Protein AF-A0A820ZZI9-F1 (afdb_monomer_lite)

pLDDT: mean 91.04, std 8.8, range [41.66, 98.75]

Structure (mmCIF, N/CA/C/O backbone):
data_AF-A0A820ZZI9-F1
#
_entry.id   AF-A0A820ZZI9-F1
#
loop_
_atom_site.group_PDB
_atom_site.id
_atom_site.type_symbol
_atom_site.label_atom_id
_atom_site.label_alt_id
_atom_site.label_comp_id
_atom_site.label_asym_id
_atom_site.label_entity_id
_atom_site.label_seq_id
_atom_site.pdbx_PDB_ins_code
_atom_site.Cartn_x
_atom_site.Cartn_y
_atom_site.Cartn_z
_atom_site.occupancy
_atom_site.B_iso_or_equiv
_atom_site.auth_seq_id
_atom_site.auth_comp_id
_atom_site.auth_asym_id
_atom_site.auth_atom_id
_atom_site.pdbx_PDB_model_num
ATOM 1 N N . GLU A 1 1 ? -16.767 -2.752 -10.578 1.00 84.88 1 GLU A N 1
ATOM 2 C CA . GLU A 1 1 ? -17.941 -3.458 -10.005 1.00 84.88 1 GLU A CA 1
ATOM 3 C C . GLU A 1 1 ? -17.582 -4.727 -9.229 1.00 84.88 1 GLU A C 1
ATOM 5 O O . GLU A 1 1 ? -17.756 -4.723 -8.020 1.00 84.88 1 GLU A O 1
ATOM 10 N N . GLN A 1 2 ? -17.026 -5.782 -9.845 1.00 95.00 2 GLN A N 1
ATOM 11 C CA . GLN A 1 2 ? -16.745 -7.048 -9.132 1.00 95.00 2 GLN A CA 1
ATOM 12 C C . GLN A 1 2 ? -15.857 -6.884 -7.885 1.00 95.00 2 GLN A C 1
ATOM 14 O O . GLN A 1 2 ? -16.205 -7.379 -6.816 1.00 95.00 2 GLN A O 1
ATOM 19 N N . LEU A 1 3 ? -14.745 -6.151 -7.994 1.00 95.31 3 LEU A N 1
ATOM 20 C CA . LEU A 1 3 ? -13.845 -5.900 -6.862 1.00 95.31 3 LEU A CA 1
ATOM 21 C C . LEU A 1 3 ? -14.500 -5.077 -5.743 1.00 95.31 3 LEU A C 1
ATOM 23 O O . LEU A 1 3 ? -14.205 -5.301 -4.573 1.00 95.31 3 LEU A O 1
ATOM 27 N N . ILE A 1 4 ? -15.435 -4.185 -6.082 1.00 94.00 4 ILE A N 1
ATOM 28 C CA . ILE A 1 4 ? -16.211 -3.416 -5.101 1.00 94.00 4 ILE A CA 1
ATOM 29 C C . ILE A 1 4 ? -17.117 -4.363 -4.310 1.00 94.00 4 ILE A C 1
ATOM 31 O O . ILE A 1 4 ? -17.116 -4.331 -3.082 1.00 94.00 4 ILE A O 1
ATOM 35 N N . CYS A 1 5 ? -17.825 -5.268 -4.997 1.00 95.12 5 CYS A N 1
ATOM 36 C CA . CYS A 1 5 ? -18.631 -6.301 -4.344 1.00 95.12 5 CYS A CA 1
ATOM 37 C C . CYS A 1 5 ? -17.776 -7.211 -3.452 1.00 95.12 5 CYS A C 1
ATOM 39 O O . CYS A 1 5 ? -18.159 -7.484 -2.318 1.00 95.12 5 CYS A O 1
ATOM 41 N N . ILE A 1 6 ? -16.604 -7.645 -3.930 1.00 96.50 6 ILE A N 1
ATOM 42 C CA . ILE A 1 6 ? -15.661 -8.444 -3.132 1.00 96.50 6 ILE A CA 1
ATOM 43 C C . ILE A 1 6 ? -15.215 -7.668 -1.887 1.00 96.50 6 ILE A C 1
ATOM 45 O O . ILE A 1 6 ? -15.206 -8.235 -0.798 1.00 96.50 6 ILE A O 1
ATOM 49 N N . GLY A 1 7 ? -14.903 -6.377 -2.024 1.00 96.69 7 GLY A N 1
ATOM 50 C CA . GLY A 1 7 ? -14.565 -5.499 -0.904 1.00 96.69 7 GLY A CA 1
ATOM 51 C C . GLY A 1 7 ? -15.682 -5.417 0.137 1.00 96.69 7 GLY A C 1
ATOM 52 O O . GLY A 1 7 ? -15.432 -5.594 1.328 1.00 96.69 7 GLY A O 1
ATOM 53 N N . LEU A 1 8 ? -16.928 -5.238 -0.311 1.00 95.81 8 LEU A N 1
ATOM 54 C CA . LEU A 1 8 ? -18.115 -5.199 0.552 1.00 95.81 8 LEU A CA 1
ATOM 55 C C . LEU A 1 8 ? -18.350 -6.521 1.294 1.00 95.81 8 LEU A C 1
ATOM 57 O O . LEU A 1 8 ? -18.601 -6.508 2.502 1.00 95.81 8 LEU A O 1
ATOM 61 N N . PHE A 1 9 ? -18.234 -7.658 0.601 1.00 96.88 9 PHE A N 1
ATOM 62 C CA . PHE A 1 9 ? -18.324 -8.973 1.239 1.00 96.88 9 PHE A CA 1
ATOM 63 C C . PHE A 1 9 ? -17.180 -9.189 2.227 1.00 96.88 9 PHE A C 1
ATOM 65 O O . PHE A 1 9 ? -17.420 -9.622 3.349 1.00 96.88 9 PHE A O 1
ATOM 72 N N . GLY A 1 10 ? -15.953 -8.825 1.853 1.00 97.62 10 GLY A N 1
ATOM 73 C CA . GLY A 1 10 ? -14.797 -8.908 2.739 1.00 97.62 10 GLY A CA 1
ATOM 74 C C . GLY A 1 10 ? -14.977 -8.083 4.013 1.00 97.62 10 GLY A C 1
ATOM 75 O O . GLY A 1 10 ? -14.624 -8.562 5.083 1.00 97.62 10 GLY A O 1
ATOM 76 N N . ARG A 1 11 ? -15.608 -6.903 3.932 1.00 97.25 11 ARG A N 1
ATOM 77 C CA . ARG A 1 11 ? -15.974 -6.099 5.111 1.00 97.25 11 ARG A CA 1
ATOM 78 C C . ARG A 1 11 ? -17.051 -6.749 5.984 1.00 97.25 11 ARG A C 1
ATOM 80 O O . ARG A 1 11 ? -16.977 -6.626 7.200 1.00 97.25 11 ARG A O 1
ATOM 87 N N . HIS A 1 12 ? -18.013 -7.462 5.397 1.00 97.56 12 HIS A N 1
ATOM 88 C CA . HIS A 1 12 ? -19.031 -8.203 6.160 1.00 97.56 12 HIS A CA 1
ATOM 89 C C . HIS A 1 12 ? -18.456 -9.373 6.967 1.00 97.56 12 HIS A C 1
ATOM 91 O O . HIS A 1 12 ? -19.027 -9.751 7.985 1.00 97.56 12 HIS A O 1
ATOM 97 N N . ILE A 1 13 ? -17.344 -9.955 6.514 1.00 97.19 13 ILE A N 1
ATOM 98 C CA . ILE A 1 13 ? -16.652 -11.066 7.184 1.00 97.19 13 ILE A CA 1
ATOM 99 C C . ILE A 1 13 ? -15.200 -10.697 7.514 1.00 97.19 13 ILE A C 1
ATOM 101 O O . ILE A 1 13 ? -14.288 -11.510 7.343 1.00 97.19 13 ILE A O 1
ATOM 105 N N . ILE A 1 14 ? -14.977 -9.456 7.954 1.00 97.75 14 ILE A N 1
ATOM 106 C CA . ILE A 1 14 ? -13.638 -8.864 8.091 1.00 97.75 14 ILE A CA 1
ATOM 107 C C . ILE A 1 14 ? -12.726 -9.637 9.050 1.00 97.75 14 ILE A C 1
ATOM 109 O O . ILE A 1 14 ? -11.539 -9.786 8.752 1.00 97.75 14 ILE A O 1
ATOM 113 N N . ASP A 1 15 ? -13.289 -10.227 10.109 1.00 96.56 15 ASP A N 1
ATOM 114 C CA . ASP A 1 15 ? -12.574 -11.079 11.070 1.00 96.56 15 ASP A CA 1
ATOM 115 C C . ASP A 1 15 ? -11.887 -12.283 10.415 1.00 96.56 15 ASP A C 1
ATOM 117 O O . ASP A 1 15 ? -10.870 -12.773 10.902 1.00 96.56 15 ASP A O 1
ATOM 121 N N . TYR A 1 16 ? -12.439 -12.770 9.303 1.00 96.81 16 TYR A N 1
ATOM 122 C CA . TYR A 1 16 ? -11.888 -13.887 8.542 1.00 96.81 16 TYR A CA 1
ATOM 123 C C . TYR A 1 16 ? -11.123 -13.413 7.304 1.00 96.81 16 TYR A C 1
ATOM 125 O O . TYR A 1 16 ? -10.007 -13.868 7.037 1.00 96.81 16 TYR A O 1
ATOM 133 N N . ALA A 1 17 ? -11.725 -12.502 6.537 1.00 98.00 17 ALA A N 1
ATOM 134 C CA . ALA A 1 17 ? -11.207 -12.080 5.245 1.00 98.00 17 ALA A CA 1
ATOM 135 C C . ALA A 1 17 ? -9.859 -11.368 5.381 1.00 98.00 17 ALA A C 1
ATOM 137 O O . ALA A 1 17 ? -8.915 -11.707 4.666 1.00 98.00 17 ALA A O 1
ATOM 138 N N . LEU A 1 18 ? -9.739 -10.418 6.313 1.00 97.81 18 LEU A N 1
ATOM 139 C CA . LEU A 1 18 ? -8.533 -9.606 6.422 1.00 97.81 18 LEU A CA 1
ATOM 140 C C . LEU A 1 18 ? -7.309 -10.436 6.867 1.00 97.81 18 LEU A C 1
ATOM 142 O O . LEU A 1 18 ? -6.300 -10.384 6.161 1.00 97.81 18 LEU A O 1
ATOM 146 N N . PRO A 1 19 ? -7.367 -11.277 7.924 1.00 96.38 19 PRO A N 1
ATOM 147 C CA . PRO A 1 19 ? -6.244 -12.154 8.279 1.00 96.38 19 PRO A CA 1
ATOM 148 C C . PRO A 1 19 ? -5.822 -13.115 7.159 1.00 96.38 19 PRO A C 1
ATOM 150 O O . PRO A 1 19 ? -4.627 -13.335 6.945 1.00 96.38 19 PRO A O 1
ATOM 153 N N . LEU A 1 20 ? -6.781 -13.672 6.407 1.00 98.06 20 LEU A N 1
ATOM 154 C CA . LEU A 1 20 ? -6.477 -14.542 5.269 1.00 98.06 20 LEU A CA 1
ATOM 155 C C . LEU A 1 20 ? -5.706 -13.788 4.179 1.00 98.06 20 LEU A C 1
ATOM 157 O O . LEU A 1 20 ? -4.681 -14.278 3.700 1.00 98.06 20 LEU A O 1
ATOM 161 N N . LEU A 1 21 ? -6.193 -12.606 3.804 1.00 98.44 21 LEU A N 1
ATOM 162 C CA . LEU A 1 21 ? -5.583 -11.768 2.778 1.00 98.44 21 LEU A CA 1
ATOM 163 C C . LEU A 1 21 ? -4.168 -11.321 3.168 1.00 98.44 21 LEU A C 1
ATOM 165 O O . LEU A 1 21 ? -3.254 -11.410 2.349 1.00 98.44 21 LEU A O 1
ATOM 169 N N . ILE A 1 22 ? -3.964 -10.930 4.430 1.00 97.69 22 ILE A N 1
ATOM 170 C CA . ILE A 1 22 ? -2.645 -10.580 4.982 1.00 97.69 22 ILE A CA 1
ATOM 171 C C . ILE A 1 22 ? -1.676 -11.748 4.830 1.00 97.69 22 ILE A C 1
ATOM 173 O O . ILE A 1 22 ? -0.584 -11.580 4.287 1.00 97.69 22 ILE A O 1
ATOM 177 N N . ARG A 1 23 ? -2.082 -12.950 5.254 1.00 97.31 23 ARG A N 1
ATOM 178 C CA . ARG A 1 23 ? -1.235 -14.146 5.166 1.00 97.31 23 ARG A CA 1
ATOM 179 C C . ARG A 1 23 ? -0.834 -14.455 3.725 1.00 97.31 23 ARG A C 1
ATOM 181 O O . ARG A 1 23 ? 0.320 -14.793 3.474 1.00 97.31 23 ARG A O 1
ATOM 188 N N . LEU A 1 24 ? -1.772 -14.338 2.783 1.00 98.25 24 LEU A N 1
ATOM 189 C CA . LEU A 1 24 ? -1.500 -14.557 1.360 1.00 98.25 24 LEU A CA 1
ATOM 190 C C . LEU A 1 24 ? -0.535 -13.503 0.798 1.00 98.25 24 LEU A C 1
ATOM 192 O O . LEU A 1 24 ? 0.417 -13.866 0.107 1.00 98.25 24 LEU A O 1
ATOM 196 N N . LEU A 1 25 ? -0.735 -12.225 1.134 1.00 98.00 25 LEU A N 1
ATOM 197 C CA . LEU A 1 25 ? 0.128 -11.129 0.686 1.00 98.00 25 LEU A CA 1
ATOM 198 C C . LEU A 1 25 ? 1.555 -11.270 1.233 1.00 98.00 25 LEU A C 1
ATOM 200 O O . LEU A 1 25 ? 2.521 -11.135 0.478 1.00 98.00 25 LEU A O 1
ATOM 204 N N . ILE A 1 26 ? 1.699 -11.609 2.518 1.00 96.06 26 ILE A N 1
ATOM 205 C CA . ILE A 1 26 ? 2.999 -11.867 3.152 1.00 96.06 26 ILE A CA 1
ATOM 206 C C . ILE A 1 26 ? 3.692 -13.065 2.497 1.00 96.06 26 ILE A C 1
ATOM 208 O O . ILE A 1 26 ? 4.864 -12.966 2.136 1.00 96.06 26 ILE A O 1
ATOM 212 N N . ASP A 1 27 ? 2.986 -14.184 2.307 1.00 96.19 27 ASP A N 1
ATOM 213 C CA . ASP A 1 27 ? 3.553 -15.383 1.679 1.00 96.19 27 ASP A CA 1
ATOM 214 C C . ASP A 1 27 ? 4.060 -15.101 0.259 1.00 96.19 27 ASP A C 1
ATOM 216 O O . ASP A 1 27 ? 5.177 -15.492 -0.090 1.00 96.19 27 ASP A O 1
ATOM 220 N N . ARG A 1 28 ? 3.282 -14.378 -0.556 1.00 96.88 28 ARG A N 1
ATOM 221 C CA . ARG A 1 28 ? 3.694 -14.022 -1.921 1.00 96.88 28 ARG A CA 1
ATOM 222 C C . ARG A 1 28 ? 4.849 -13.037 -1.953 1.00 96.88 28 ARG A C 1
ATOM 224 O O . ARG A 1 28 ? 5.793 -13.254 -2.710 1.00 96.88 28 ARG A O 1
ATOM 231 N N . THR A 1 29 ? 4.840 -12.038 -1.076 1.00 95.44 29 THR A N 1
ATOM 232 C CA . THR A 1 29 ? 5.957 -11.091 -0.939 1.00 95.44 29 THR A CA 1
ATOM 233 C C . THR A 1 29 ? 7.240 -11.811 -0.516 1.00 95.44 29 THR A C 1
ATOM 235 O O . THR A 1 29 ? 8.301 -11.589 -1.097 1.00 95.44 29 THR A O 1
ATOM 238 N N . ARG A 1 30 ? 7.148 -12.745 0.441 1.00 93.25 30 ARG A N 1
ATOM 239 C CA . ARG A 1 30 ? 8.279 -13.573 0.883 1.00 93.25 30 ARG A CA 1
ATOM 240 C C . ARG A 1 30 ? 8.809 -14.457 -0.246 1.00 93.25 30 ARG A C 1
ATOM 242 O O . ARG A 1 30 ? 10.020 -14.549 -0.427 1.00 93.25 30 ARG A O 1
ATOM 249 N N . LYS A 1 31 ? 7.925 -15.098 -1.017 1.00 92.94 31 LYS A N 1
ATOM 250 C CA . LYS A 1 31 ? 8.314 -15.926 -2.171 1.00 92.94 31 LYS A CA 1
ATOM 251 C C . LYS A 1 31 ? 9.028 -15.112 -3.243 1.00 92.94 31 LYS A C 1
ATOM 253 O O . LYS A 1 31 ? 10.067 -15.567 -3.716 1.00 92.94 31 LYS A O 1
ATOM 258 N N . LEU A 1 32 ? 8.518 -13.919 -3.564 1.00 92.75 32 LEU A N 1
ATOM 259 C CA . LEU A 1 32 ? 9.187 -12.981 -4.466 1.00 92.75 32 LEU A CA 1
ATOM 260 C C . LEU A 1 32 ? 10.593 -12.668 -3.944 1.00 92.75 32 LEU A C 1
ATOM 262 O O . LEU A 1 32 ? 11.578 -12.979 -4.604 1.00 92.75 32 LEU A O 1
ATOM 266 N N . TYR A 1 33 ? 10.699 -12.158 -2.716 1.00 89.88 33 TYR A N 1
ATOM 267 C CA . TYR A 1 33 ? 11.976 -11.779 -2.109 1.00 89.88 33 TYR A CA 1
ATOM 268 C C . TYR A 1 33 ? 12.998 -12.932 -2.069 1.00 89.88 33 TYR A C 1
ATOM 270 O O . TYR A 1 33 ? 14.167 -12.750 -2.413 1.00 89.88 33 TYR A O 1
ATOM 278 N N . ASN A 1 34 ? 12.563 -14.139 -1.702 1.00 88.88 34 ASN A N 1
ATOM 279 C CA . ASN A 1 34 ? 13.431 -15.316 -1.641 1.00 88.88 34 ASN A CA 1
ATOM 280 C C . ASN A 1 34 ? 13.923 -15.751 -3.021 1.00 88.88 34 ASN A C 1
ATOM 282 O O . ASN A 1 34 ? 15.092 -16.101 -3.166 1.00 88.88 34 ASN A O 1
ATOM 286 N N . MET A 1 35 ? 13.058 -15.715 -4.037 1.00 87.50 35 MET A N 1
ATOM 287 C CA . MET A 1 35 ? 13.456 -16.029 -5.409 1.00 87.50 35 MET A CA 1
ATOM 288 C C . MET A 1 35 ? 14.531 -15.061 -5.914 1.00 87.50 35 MET A C 1
ATOM 290 O O . MET A 1 35 ? 15.449 -15.481 -6.609 1.00 87.50 35 MET A O 1
ATOM 294 N N . MET A 1 36 ? 14.459 -13.799 -5.483 1.00 84.25 36 MET A N 1
ATOM 295 C CA . MET A 1 36 ? 15.407 -12.750 -5.859 1.00 84.25 36 MET A CA 1
ATOM 296 C C . MET A 1 36 ? 16.750 -12.822 -5.131 1.00 84.25 36 MET A C 1
ATOM 298 O O . MET A 1 36 ? 17.780 -12.464 -5.699 1.00 84.25 36 MET A O 1
ATOM 302 N N . ASN A 1 37 ? 16.765 -13.288 -3.882 1.00 81.19 37 ASN A N 1
ATOM 303 C CA . ASN A 1 37 ? 18.007 -13.444 -3.120 1.00 81.19 37 ASN A CA 1
ATOM 304 C C . ASN A 1 37 ? 18.722 -14.772 -3.378 1.00 81.19 37 ASN A C 1
ATOM 306 O O . ASN A 1 37 ? 19.938 -14.866 -3.200 1.00 81.19 37 ASN A O 1
ATOM 310 N N . ASN A 1 38 ? 17.992 -15.799 -3.804 1.00 76.88 38 ASN A N 1
ATOM 311 C CA . ASN A 1 38 ? 18.583 -17.054 -4.231 1.00 76.88 38 ASN A CA 1
ATOM 312 C C . ASN A 1 38 ? 19.157 -16.851 -5.639 1.00 76.88 38 ASN A C 1
ATOM 314 O O . ASN A 1 38 ? 18.447 -17.100 -6.608 1.00 76.88 38 ASN A O 1
ATOM 318 N N . ASN A 1 39 ? 20.414 -16.379 -5.719 1.00 59.91 39 ASN A N 1
ATOM 319 C CA . ASN A 1 39 ? 21.249 -16.121 -6.913 1.00 59.91 39 ASN A CA 1
ATOM 320 C C . ASN A 1 39 ? 21.303 -17.305 -7.908 1.00 59.91 39 ASN A C 1
ATOM 322 O O . ASN A 1 39 ? 22.351 -17.904 -8.150 1.00 59.91 39 ASN A O 1
ATOM 326 N N . SER A 1 40 ? 20.164 -17.684 -8.466 1.00 59.62 40 SER A N 1
ATOM 327 C CA . SER A 1 40 ? 20.006 -18.770 -9.413 1.00 59.62 40 SER A CA 1
ATOM 328 C C . SER A 1 40 ? 19.911 -18.138 -10.788 1.00 59.62 40 SER A C 1
ATOM 330 O O . SER A 1 40 ? 19.002 -17.372 -11.084 1.00 59.62 40 SER A O 1
ATOM 332 N N . SER A 1 41 ? 20.881 -18.451 -11.640 1.00 63.75 41 SER A N 1
ATOM 333 C CA . SER A 1 41 ? 20.986 -17.945 -13.011 1.00 63.75 41 SER A CA 1
ATOM 334 C C . SER A 1 41 ? 19.808 -18.340 -13.915 1.00 63.75 41 SER A C 1
ATOM 336 O O . SER A 1 41 ? 19.745 -17.881 -15.047 1.00 63.75 41 SER A O 1
ATOM 338 N N . ASN A 1 42 ? 18.864 -19.145 -13.414 1.00 69.44 42 ASN A N 1
ATOM 339 C CA . ASN A 1 42 ? 17.646 -19.564 -14.096 1.00 69.44 42 ASN A CA 1
ATOM 340 C C . ASN A 1 42 ? 16.428 -19.336 -13.192 1.00 69.44 42 ASN A C 1
ATOM 342 O O . ASN A 1 42 ? 15.930 -20.267 -12.552 1.00 69.44 42 ASN A O 1
ATOM 346 N N . ILE A 1 43 ? 15.943 -18.096 -13.142 1.00 80.62 43 ILE A N 1
ATOM 347 C CA . ILE A 1 43 ? 14.662 -17.791 -12.499 1.00 80.62 43 ILE A CA 1
ATOM 348 C C . ILE A 1 43 ? 13.541 -18.400 -13.343 1.00 80.62 43 ILE A C 1
ATOM 350 O O . ILE A 1 43 ? 13.476 -18.222 -14.558 1.00 80.62 43 ILE A O 1
ATOM 354 N N . ASN A 1 44 ? 12.663 -19.164 -12.694 1.00 86.06 44 ASN A N 1
ATOM 355 C CA . ASN A 1 44 ? 11.520 -19.775 -13.359 1.00 86.06 44 ASN A CA 1
ATOM 356 C C . ASN A 1 44 ? 10.455 -18.704 -13.627 1.00 86.06 44 ASN A C 1
ATOM 358 O O . ASN A 1 44 ? 9.674 -18.367 -12.735 1.00 86.06 44 ASN A O 1
ATOM 362 N N . THR A 1 45 ? 10.424 -18.194 -14.857 1.00 88.31 45 THR A N 1
ATOM 363 C CA . THR A 1 45 ? 9.521 -17.117 -15.288 1.00 88.31 45 THR A CA 1
ATOM 364 C C . THR A 1 45 ? 8.052 -17.457 -15.043 1.00 88.31 45 THR A C 1
ATOM 366 O O . THR A 1 45 ? 7.327 -16.639 -14.503 1.00 88.31 45 THR A O 1
ATOM 369 N N . ASN A 1 46 ? 7.630 -18.706 -15.264 1.00 91.94 46 ASN A N 1
ATOM 370 C CA . ASN A 1 46 ? 6.244 -19.116 -15.005 1.00 91.94 46 ASN A CA 1
ATOM 371 C C . ASN A 1 46 ? 5.850 -19.008 -13.522 1.00 91.94 46 ASN A C 1
ATOM 373 O O . ASN A 1 46 ? 4.683 -18.797 -13.198 1.00 91.94 46 ASN A O 1
ATOM 377 N N . ILE A 1 47 ? 6.798 -19.226 -12.604 1.00 92.56 47 ILE A N 1
ATOM 378 C CA . ILE A 1 47 ? 6.550 -19.050 -11.166 1.00 92.56 47 ILE A CA 1
ATOM 379 C C . ILE A 1 47 ? 6.516 -17.560 -10.828 1.00 92.56 47 ILE A C 1
ATOM 381 O O . ILE A 1 47 ? 5.654 -17.139 -10.059 1.00 92.56 47 ILE A O 1
ATOM 385 N N . LEU A 1 48 ? 7.421 -16.776 -11.415 1.00 94.06 48 LEU A N 1
ATOM 386 C CA . LEU A 1 48 ? 7.465 -15.327 -11.248 1.00 94.06 48 LEU A CA 1
ATOM 387 C C . LEU A 1 48 ? 6.170 -14.654 -11.719 1.00 94.06 48 LEU A C 1
ATOM 389 O O . LEU A 1 48 ? 5.628 -13.825 -10.990 1.00 94.06 48 LEU A O 1
ATOM 393 N N . ASP A 1 49 ? 5.653 -15.051 -12.879 1.00 95.50 49 ASP A N 1
ATOM 394 C CA . ASP A 1 49 ? 4.412 -14.521 -13.447 1.00 95.50 49 ASP A CA 1
ATOM 395 C C . ASP A 1 49 ? 3.230 -14.812 -12.520 1.00 95.50 49 ASP A C 1
ATOM 397 O O . ASP A 1 49 ? 2.492 -13.908 -12.149 1.00 95.50 49 ASP A O 1
ATOM 401 N N . ARG A 1 50 ? 3.121 -16.048 -12.013 1.00 96.88 50 ARG A N 1
ATOM 402 C CA . ARG A 1 50 ? 2.076 -16.416 -11.039 1.00 96.88 50 ARG A CA 1
ATOM 403 C C . ARG A 1 50 ? 2.175 -15.632 -9.735 1.00 96.88 50 ARG A C 1
ATOM 405 O O . ARG A 1 50 ? 1.153 -15.277 -9.159 1.00 96.88 50 ARG A O 1
ATOM 412 N N . ILE A 1 51 ? 3.391 -15.394 -9.237 1.00 97.38 51 ILE A N 1
ATOM 413 C CA . ILE A 1 51 ? 3.590 -14.576 -8.034 1.00 97.38 51 ILE A CA 1
ATOM 414 C C . ILE A 1 51 ? 3.127 -13.143 -8.303 1.00 97.38 51 ILE A C 1
ATOM 416 O O . ILE A 1 51 ? 2.445 -12.572 -7.457 1.00 97.38 51 ILE A O 1
ATOM 420 N N . ASN A 1 52 ? 3.466 -12.581 -9.462 1.00 98.00 52 ASN A N 1
ATOM 421 C CA . ASN A 1 52 ? 3.037 -11.243 -9.855 1.00 98.00 52 ASN A CA 1
ATOM 422 C C . ASN A 1 52 ? 1.512 -11.147 -10.008 1.00 98.00 52 ASN A C 1
ATOM 424 O O . ASN A 1 52 ? 0.915 -10.230 -9.448 1.00 98.00 52 ASN A O 1
ATOM 428 N N . ASP A 1 53 ? 0.879 -12.118 -10.667 1.00 98.38 53 ASP A N 1
ATOM 429 C CA . ASP A 1 53 ? -0.579 -12.190 -10.792 1.00 98.38 53 ASP A CA 1
ATOM 430 C C . ASP A 1 53 ? -1.253 -12.251 -9.416 1.00 98.38 53 ASP A C 1
ATOM 432 O O . ASP A 1 53 ? -2.170 -11.480 -9.125 1.00 98.38 53 ASP A O 1
ATOM 436 N N . ASP A 1 54 ? -0.769 -13.130 -8.533 1.00 98.56 54 ASP A N 1
ATOM 437 C CA . ASP A 1 54 ? -1.305 -13.258 -7.179 1.00 98.56 54 ASP A CA 1
ATOM 438 C C . ASP A 1 54 ? -1.139 -11.951 -6.387 1.00 98.56 54 ASP A C 1
ATOM 440 O O . ASP A 1 54 ? -2.075 -11.516 -5.718 1.00 98.56 54 ASP A O 1
ATOM 444 N N . LEU A 1 55 ? 0.028 -11.300 -6.466 1.00 98.69 55 LEU A N 1
ATOM 445 C CA . LEU A 1 55 ? 0.277 -10.017 -5.802 1.00 98.69 55 LEU A CA 1
ATOM 446 C C . LEU A 1 55 ? -0.656 -8.923 -6.322 1.00 98.69 55 LEU A C 1
ATOM 448 O O . LEU A 1 55 ? -1.249 -8.209 -5.515 1.00 98.69 55 LEU A O 1
ATOM 452 N N . HIS A 1 56 ? -0.822 -8.821 -7.640 1.00 98.62 56 HIS A N 1
ATOM 453 C CA . HIS A 1 56 ? -1.720 -7.859 -8.267 1.00 98.62 56 HIS A CA 1
ATOM 454 C C . HIS A 1 56 ? -3.152 -8.009 -7.737 1.00 98.62 56 HIS A C 1
ATOM 456 O O . HIS A 1 56 ? -3.743 -7.047 -7.237 1.00 98.62 56 HIS A O 1
ATOM 462 N N . TRP A 1 57 ? -3.695 -9.230 -7.759 1.00 98.69 57 TRP A N 1
ATOM 463 C CA . TRP A 1 57 ? -5.055 -9.479 -7.280 1.00 98.69 57 TRP A CA 1
ATOM 464 C C . TRP A 1 57 ? -5.201 -9.284 -5.773 1.00 98.69 57 TRP A C 1
ATOM 466 O O . TRP A 1 57 ? -6.195 -8.710 -5.327 1.00 98.69 57 TRP A O 1
ATOM 476 N N . LEU A 1 58 ? -4.214 -9.707 -4.979 1.00 98.75 58 LEU A N 1
ATOM 477 C CA . LEU A 1 58 ? -4.229 -9.501 -3.531 1.00 98.75 58 LEU A CA 1
ATOM 478 C C . LEU A 1 58 ? -4.215 -8.014 -3.176 1.00 98.75 58 LEU A C 1
ATOM 480 O O . LEU A 1 58 ? -4.975 -7.606 -2.301 1.00 98.75 58 LEU A O 1
ATOM 484 N N . LEU A 1 59 ? -3.412 -7.197 -3.864 1.00 98.69 59 LEU A N 1
ATOM 485 C CA . LEU A 1 59 ? -3.379 -5.748 -3.660 1.00 98.69 59 LEU A CA 1
ATOM 486 C C . LEU A 1 59 ? -4.741 -5.115 -3.949 1.00 98.69 59 LEU A C 1
ATOM 488 O O . LEU A 1 59 ? -5.254 -4.369 -3.114 1.00 98.69 59 LEU A O 1
ATOM 492 N N . LEU A 1 60 ? -5.360 -5.458 -5.082 1.00 98.31 60 LEU A N 1
ATOM 493 C CA . LEU A 1 60 ? -6.682 -4.941 -5.438 1.00 98.31 60 LEU A CA 1
ATOM 494 C C . LEU A 1 60 ? -7.749 -5.354 -4.417 1.00 98.31 60 LEU A C 1
ATOM 496 O O . LEU A 1 60 ? -8.480 -4.502 -3.911 1.00 98.31 60 LEU A O 1
ATOM 500 N N . ILE A 1 61 ? -7.813 -6.639 -4.060 1.00 98.44 61 ILE A N 1
ATOM 501 C CA . ILE A 1 61 ? -8.806 -7.153 -3.107 1.00 98.44 61 ILE A CA 1
ATOM 502 C C . ILE A 1 61 ? -8.622 -6.503 -1.731 1.00 98.44 61 ILE A C 1
ATOM 504 O O . ILE A 1 61 ? -9.580 -5.966 -1.179 1.00 98.44 61 ILE A O 1
ATOM 508 N N . CYS A 1 62 ? -7.402 -6.493 -1.191 1.00 98.19 62 CYS A N 1
ATOM 509 C CA . CYS A 1 62 ? -7.100 -5.848 0.088 1.00 98.19 62 CYS A CA 1
ATOM 510 C C . CYS A 1 62 ? -7.459 -4.357 0.080 1.00 98.19 62 CYS A C 1
ATOM 512 O O . CYS A 1 62 ? -8.091 -3.877 1.022 1.00 98.19 62 CYS A O 1
ATOM 514 N N . GLY A 1 63 ? -7.101 -3.631 -0.984 1.00 97.50 63 GLY A N 1
ATOM 515 C CA . GLY A 1 63 ? -7.417 -2.211 -1.117 1.00 97.50 63 GLY A CA 1
ATOM 516 C C . GLY A 1 63 ? -8.924 -1.957 -1.113 1.00 97.50 63 GLY A C 1
ATOM 517 O O . GLY A 1 63 ? -9.391 -1.065 -0.406 1.00 97.50 63 GLY A O 1
ATOM 518 N N . HIS A 1 64 ? -9.703 -2.781 -1.821 1.00 97.19 64 HIS A N 1
ATOM 519 C CA . HIS A 1 64 ? -11.165 -2.686 -1.831 1.00 97.19 64 HIS A CA 1
ATOM 520 C C . HIS A 1 64 ? -11.831 -3.140 -0.528 1.00 97.19 64 HIS A C 1
ATOM 522 O O . HIS A 1 64 ? -12.921 -2.665 -0.226 1.00 97.19 64 HIS A O 1
ATOM 528 N N . VAL A 1 65 ? -11.214 -4.030 0.255 1.00 97.62 65 VAL A N 1
ATOM 529 C CA . VAL A 1 65 ? -11.702 -4.376 1.602 1.00 97.62 65 VAL A CA 1
ATOM 530 C C . VAL A 1 65 ? -11.469 -3.209 2.562 1.00 97.62 65 VAL A C 1
ATOM 532 O O . VAL A 1 65 ? -12.394 -2.801 3.266 1.00 97.62 65 VAL A O 1
ATOM 535 N N . LEU A 1 66 ? -10.263 -2.637 2.559 1.00 97.19 66 LEU A N 1
ATOM 536 C CA . LEU A 1 66 ? -9.865 -1.589 3.501 1.00 97.19 66 LEU A CA 1
ATOM 537 C C . LEU A 1 66 ? -10.380 -0.193 3.147 1.00 97.19 66 LEU A C 1
ATOM 539 O O . LEU A 1 66 ? -10.423 0.672 4.009 1.00 97.19 66 LEU A O 1
ATOM 543 N N . THR A 1 67 ? -10.772 0.063 1.903 1.00 94.62 67 THR A N 1
ATOM 544 C CA . THR A 1 67 ? -11.226 1.398 1.490 1.00 94.62 67 THR A CA 1
ATOM 545 C C . THR A 1 67 ? -12.490 1.341 0.651 1.00 94.62 67 THR A C 1
ATOM 547 O O . THR A 1 67 ? -12.849 0.306 0.087 1.00 94.62 67 THR A O 1
ATOM 550 N N . GLU A 1 68 ? -13.161 2.481 0.549 1.00 86.94 68 GLU A N 1
ATOM 551 C CA . GLU A 1 68 ? -14.309 2.684 -0.329 1.00 86.94 68 GLU A CA 1
ATOM 552 C C . GLU A 1 68 ? -13.924 3.519 -1.545 1.00 86.94 68 GLU A C 1
ATOM 554 O O . GLU A 1 68 ? -12.922 4.242 -1.541 1.00 86.94 68 GLU A O 1
ATOM 559 N N . GLU A 1 69 ? -14.652 3.306 -2.639 1.00 76.94 69 GLU A N 1
ATOM 560 C CA . GLU A 1 69 ? -14.620 4.230 -3.765 1.00 76.94 69 GLU A CA 1
ATOM 561 C C . GLU A 1 69 ? -15.539 5.390 -3.433 1.00 76.94 69 GLU A C 1
ATOM 563 O O . GLU A 1 69 ? -16.679 5.180 -3.037 1.00 76.94 69 GLU A O 1
ATOM 568 N N . TYR A 1 70 ? -14.990 6.584 -3.579 1.00 70.38 70 TYR A N 1
ATOM 569 C CA . TYR A 1 70 ? -15.678 7.837 -3.349 1.00 70.38 70 TYR A CA 1
ATOM 570 C C . TYR A 1 70 ? -15.721 8.574 -4.675 1.00 70.38 70 TYR A C 1
ATOM 572 O O . TYR A 1 70 ? -14.719 8.574 -5.408 1.00 70.38 70 TYR A O 1
ATOM 580 N N . ASP A 1 71 ? -16.839 9.236 -4.945 1.00 68.06 71 ASP A N 1
ATOM 581 C CA . ASP A 1 71 ? -16.878 10.241 -5.998 1.00 68.06 71 ASP A CA 1
ATOM 582 C C . ASP A 1 71 ? -15.871 11.359 -5.678 1.00 68.06 71 ASP A C 1
ATOM 584 O O . ASP A 1 71 ? -15.422 11.528 -4.538 1.00 68.06 71 ASP A O 1
ATOM 588 N N . SER A 1 72 ? -15.454 12.118 -6.696 1.00 63.84 72 SER A N 1
ATOM 589 C CA . SER A 1 72 ? -14.381 13.120 -6.563 1.00 63.84 72 SER A CA 1
ATOM 590 C C . SER A 1 72 ? -14.615 14.128 -5.435 1.00 63.84 72 SER A C 1
ATOM 592 O O . SER A 1 72 ? -13.645 14.620 -4.852 1.00 63.84 72 SER A O 1
ATOM 594 N N . ASP A 1 73 ? -15.884 14.379 -5.118 1.00 64.94 73 ASP A N 1
ATOM 595 C CA . ASP A 1 73 ? -16.339 15.438 -4.222 1.00 64.94 73 ASP A CA 1
ATOM 596 C C . ASP A 1 73 ? -16.652 14.924 -2.806 1.00 64.94 73 ASP A C 1
ATOM 598 O O . ASP A 1 73 ? -16.926 15.716 -1.902 1.00 64.94 73 ASP A O 1
ATOM 602 N N . GLU A 1 74 ? -16.589 13.608 -2.586 1.00 72.25 74 GLU A N 1
ATOM 603 C CA . GLU A 1 74 ? -16.872 13.006 -1.288 1.00 72.25 74 GLU A CA 1
ATOM 604 C C . GLU A 1 74 ? -15.629 12.948 -0.394 1.00 72.25 74 GLU A C 1
ATOM 606 O O . GLU A 1 74 ? -14.489 12.706 -0.822 1.00 72.25 74 GLU A O 1
ATOM 611 N N . GLN A 1 75 ? -15.861 13.161 0.903 1.00 77.12 75 GLN A N 1
ATOM 612 C CA . GLN A 1 75 ? -14.823 13.007 1.905 1.00 77.12 75 GLN A CA 1
ATOM 613 C C . GLN A 1 75 ? -14.426 11.532 2.000 1.00 77.12 75 GLN A C 1
ATOM 615 O O . GLN A 1 75 ? -15.221 10.680 2.380 1.00 77.12 75 GLN A O 1
ATOM 620 N N . LYS A 1 76 ? -13.159 11.256 1.696 1.00 84.69 76 LYS A N 1
ATOM 621 C CA . LYS A 1 76 ? -12.576 9.916 1.771 1.00 84.69 76 LYS A CA 1
ATOM 622 C C . LYS A 1 76 ? -12.387 9.515 3.233 1.00 84.69 76 LYS A C 1
ATOM 624 O O . LYS A 1 76 ? -11.635 10.181 3.951 1.00 84.69 76 LYS A O 1
ATOM 629 N N . THR A 1 77 ? -13.061 8.457 3.671 1.00 90.25 77 THR A N 1
ATOM 630 C CA . THR A 1 77 ? -13.033 7.974 5.055 1.00 90.25 77 THR A CA 1
ATOM 631 C C . THR A 1 77 ? -12.666 6.491 5.129 1.00 90.25 77 THR A C 1
ATOM 633 O O . THR A 1 77 ? -12.588 5.762 4.143 1.00 90.25 77 THR A O 1
ATOM 636 N N . ILE A 1 78 ? -12.334 6.038 6.331 1.00 95.25 78 ILE A N 1
ATOM 637 C CA . ILE A 1 78 ? -12.104 4.632 6.633 1.00 95.25 78 ILE A CA 1
ATOM 638 C C . ILE A 1 78 ? -13.486 3.973 6.750 1.00 95.25 78 ILE A C 1
ATOM 640 O O . ILE A 1 78 ? -14.315 4.483 7.508 1.00 95.25 78 ILE A O 1
ATOM 644 N N . PRO A 1 79 ? -13.748 2.843 6.068 1.00 95.25 79 PRO A N 1
ATOM 645 C CA . PRO A 1 79 ? -15.044 2.180 6.145 1.00 95.25 79 PRO A CA 1
ATOM 646 C C . PRO A 1 79 ? -15.416 1.828 7.588 1.00 95.25 79 PRO A C 1
ATOM 648 O O . PRO A 1 79 ? -14.583 1.317 8.343 1.00 95.25 79 PRO A O 1
ATOM 651 N N . GLU A 1 80 ? -16.682 2.030 7.958 1.00 94.44 80 GLU A N 1
ATOM 652 C CA . GLU A 1 80 ? -17.171 1.827 9.331 1.00 94.44 80 GLU A CA 1
ATOM 653 C C . GLU A 1 80 ? -16.870 0.411 9.848 1.00 94.44 80 GLU A C 1
ATOM 655 O O . GLU A 1 80 ? -16.382 0.245 10.963 1.00 94.44 80 GLU A O 1
ATOM 660 N N . ALA A 1 81 ? -17.050 -0.610 9.003 1.00 95.88 81 ALA A N 1
ATOM 661 C CA . ALA A 1 81 ? -16.722 -1.995 9.346 1.00 95.88 81 ALA A CA 1
ATOM 662 C C . ALA A 1 81 ? -15.242 -2.182 9.729 1.00 95.88 81 ALA A C 1
ATOM 664 O O . ALA A 1 81 ? -14.935 -2.947 10.639 1.00 95.88 81 ALA A O 1
ATOM 665 N N . VAL A 1 82 ? -14.321 -1.464 9.074 1.00 97.19 82 VAL A N 1
ATOM 666 C CA . VAL A 1 82 ? -12.883 -1.526 9.380 1.00 97.19 82 VAL A CA 1
ATOM 667 C C . VAL A 1 82 ? -12.572 -0.789 10.682 1.00 97.19 82 VAL A C 1
ATOM 669 O O . VAL A 1 82 ? -11.774 -1.280 11.480 1.00 97.19 82 VAL A O 1
ATOM 672 N N . MET A 1 83 ? -13.210 0.362 10.920 1.00 96.19 83 MET A N 1
ATOM 673 C CA . MET A 1 83 ? -13.051 1.120 12.166 1.00 96.19 83 MET A CA 1
ATOM 674 C C . MET A 1 83 ? -13.558 0.319 13.375 1.00 96.19 83 MET A C 1
ATOM 676 O O . MET A 1 83 ? -12.832 0.170 14.359 1.00 96.19 83 MET A O 1
ATOM 680 N N . ASN A 1 84 ? -14.755 -0.266 13.268 1.00 96.25 84 ASN A N 1
ATOM 681 C CA . ASN A 1 84 ? -15.364 -1.100 14.308 1.00 96.25 84 ASN A CA 1
ATOM 682 C C . ASN A 1 84 ? -14.530 -2.349 14.585 1.00 96.25 84 ASN A C 1
ATOM 684 O O . ASN A 1 84 ? -14.189 -2.623 15.733 1.00 96.25 84 ASN A O 1
ATOM 688 N N . PHE A 1 85 ? -14.102 -3.046 13.533 1.00 96.69 85 PHE A N 1
ATOM 689 C CA . PHE A 1 85 ? -13.194 -4.174 13.680 1.00 96.69 85 PHE A CA 1
ATOM 690 C C . PHE A 1 85 ? -11.891 -3.765 14.381 1.00 96.69 85 PHE A C 1
ATOM 692 O O . PHE A 1 85 ? -11.463 -4.411 15.333 1.00 96.69 85 PHE A O 1
ATOM 699 N N . SER A 1 86 ? -11.275 -2.646 13.986 1.00 96.12 86 SER A N 1
ATOM 700 C CA . SER A 1 86 ? -10.061 -2.153 14.644 1.00 96.12 86 SER A CA 1
ATOM 701 C C . SER A 1 86 ? -10.290 -1.822 16.125 1.00 96.12 86 SER A C 1
ATOM 703 O O . SER A 1 86 ? -9.409 -2.090 16.938 1.00 96.12 86 SER A O 1
ATOM 705 N N . ASN A 1 87 ? -11.461 -1.289 16.497 1.00 95.25 87 ASN A N 1
ATOM 706 C CA . ASN A 1 87 ? -11.863 -1.070 17.894 1.00 95.25 87 ASN A CA 1
ATOM 707 C C . ASN A 1 87 ? -11.941 -2.379 18.689 1.00 95.25 87 ASN A C 1
ATOM 709 O O . ASN A 1 87 ? -11.393 -2.477 19.788 1.00 95.25 87 ASN A O 1
ATOM 713 N N . GLU A 1 88 ? -12.576 -3.403 18.123 1.00 94.75 88 GLU A N 1
ATOM 714 C CA . GLU A 1 88 ? -12.732 -4.707 18.772 1.00 94.75 88 GLU A CA 1
ATOM 715 C C . GLU A 1 88 ? -11.393 -5.413 19.013 1.00 94.75 88 GLU A C 1
ATOM 717 O O . GLU A 1 88 ? -11.240 -6.136 20.005 1.00 94.75 88 GLU A O 1
ATOM 722 N N . GLN A 1 89 ? -10.407 -5.175 18.143 1.00 92.00 89 GLN A N 1
ATOM 723 C CA . GLN A 1 89 ? -9.081 -5.783 18.240 1.00 92.00 89 GLN A CA 1
ATOM 724 C C . GLN A 1 89 ? -8.138 -5.078 19.228 1.00 92.00 89 GLN A C 1
ATOM 726 O O . GLN A 1 89 ? -7.147 -5.691 19.624 1.00 92.00 89 GLN A O 1
ATOM 731 N N . VAL A 1 90 ? -8.427 -3.849 19.690 1.00 88.31 90 VAL A N 1
ATOM 732 C CA . VAL A 1 90 ? -7.518 -3.064 20.565 1.00 88.31 90 VAL A CA 1
ATOM 733 C C . VAL A 1 90 ? -7.052 -3.858 21.793 1.00 88.31 90 VAL A C 1
ATOM 735 O O . VAL A 1 90 ? -5.878 -3.814 22.146 1.00 88.31 90 VAL A O 1
ATOM 738 N N . LYS A 1 91 ? -7.937 -4.653 22.405 1.00 88.81 91 LYS A N 1
ATOM 739 C CA . LYS A 1 91 ? -7.637 -5.496 23.583 1.00 88.81 91 LYS A CA 1
ATOM 740 C C . LYS A 1 91 ? -6.586 -6.591 23.346 1.00 88.81 91 LYS A C 1
ATOM 742 O O . LYS A 1 91 ? -6.061 -7.137 24.312 1.00 88.81 91 LYS A O 1
ATOM 747 N N . TYR A 1 92 ? -6.302 -6.929 22.091 1.00 87.94 92 TYR A N 1
ATOM 748 C CA . TYR A 1 92 ? -5.327 -7.950 21.696 1.00 87.94 92 TYR A CA 1
ATOM 749 C C . TYR A 1 92 ? -4.062 -7.345 21.073 1.00 87.94 92 TYR A C 1
ATOM 751 O O . TYR A 1 92 ? -3.185 -8.087 20.631 1.00 87.94 92 TYR A O 1
ATOM 759 N N . CYS A 1 93 ? -3.969 -6.013 21.019 1.00 90.25 93 CYS A N 1
ATOM 760 C CA . CYS A 1 93 ? -2.913 -5.303 20.313 1.00 90.25 93 CYS A CA 1
ATOM 761 C C . CYS A 1 93 ? -1.984 -4.561 21.275 1.00 90.25 93 CYS A C 1
ATOM 763 O O . CYS A 1 93 ? -2.425 -3.867 22.188 1.00 90.25 93 CYS A O 1
ATOM 765 N N . ASP A 1 94 ? -0.687 -4.640 21.004 1.00 93.56 94 ASP A N 1
ATOM 766 C CA . ASP A 1 94 ? 0.321 -3.756 21.571 1.00 93.56 94 ASP A CA 1
ATOM 767 C C . ASP A 1 94 ? 0.518 -2.567 20.617 1.00 93.56 94 ASP A C 1
ATOM 769 O O . ASP A 1 94 ? 1.044 -2.700 19.506 1.00 93.56 94 ASP A O 1
ATOM 773 N N . LEU A 1 95 ? 0.061 -1.391 21.053 1.00 89.75 95 LEU A N 1
ATOM 774 C CA . LEU A 1 95 ? 0.162 -0.139 20.298 1.00 89.75 95 LEU A CA 1
ATOM 775 C C . LEU A 1 95 ? 1.614 0.235 19.981 1.00 89.75 95 LEU A C 1
ATOM 777 O O . LEU A 1 95 ? 1.902 0.652 18.859 1.00 89.75 95 LEU A O 1
ATOM 781 N N . ASN A 1 96 ? 2.534 0.043 20.929 1.00 91.31 96 ASN A N 1
ATOM 782 C CA . ASN A 1 96 ? 3.944 0.361 20.716 1.00 91.31 96 ASN A CA 1
ATOM 783 C C . ASN A 1 96 ? 4.540 -0.577 19.670 1.00 91.31 96 ASN A C 1
ATOM 785 O O . ASN A 1 96 ? 5.250 -0.128 18.771 1.00 91.31 96 ASN A O 1
ATOM 789 N N . LYS A 1 97 ? 4.186 -1.866 19.733 1.00 93.00 97 LYS A N 1
ATOM 790 C CA . LYS A 1 97 ? 4.615 -2.846 18.730 1.00 93.00 97 LYS A CA 1
ATOM 791 C C . LYS A 1 97 ? 4.094 -2.498 17.332 1.00 93.00 97 LYS A C 1
ATOM 793 O O . LYS A 1 97 ? 4.846 -2.626 16.369 1.00 93.00 97 LYS A O 1
ATOM 798 N N . CYS A 1 98 ? 2.850 -2.019 17.215 1.00 91.12 98 CYS A N 1
ATOM 799 C CA . CYS A 1 98 ? 2.264 -1.572 15.943 1.00 91.12 98 CYS A CA 1
ATOM 800 C C . CYS A 1 98 ? 3.056 -0.424 15.294 1.00 91.12 98 CYS A C 1
ATOM 802 O O . CYS A 1 98 ? 3.293 -0.453 14.087 1.00 91.12 98 CYS A O 1
ATOM 804 N N . VAL A 1 99 ? 3.482 0.566 16.083 1.00 90.44 99 VAL A N 1
ATOM 805 C CA . VAL A 1 99 ? 4.295 1.690 15.586 1.00 90.44 99 VAL A CA 1
ATOM 806 C C . VAL A 1 99 ? 5.700 1.214 15.222 1.00 90.44 99 VAL A C 1
ATOM 808 O O . VAL A 1 99 ? 6.148 1.417 14.093 1.00 90.44 99 VAL A O 1
ATOM 811 N N . GLN A 1 100 ? 6.367 0.510 16.143 1.00 90.75 100 GLN A N 1
ATOM 812 C CA . GLN A 1 100 ? 7.743 0.041 15.963 1.00 90.75 100 GLN A CA 1
ATOM 813 C C . GLN A 1 100 ? 7.893 -0.804 14.703 1.00 90.75 100 GLN A C 1
ATOM 815 O O . GLN A 1 100 ? 8.820 -0.601 13.924 1.00 90.75 100 GLN A O 1
ATOM 820 N N . ILE A 1 101 ? 6.975 -1.743 14.469 1.00 90.75 101 ILE A N 1
ATOM 821 C CA . ILE A 1 101 ? 7.092 -2.638 13.323 1.00 90.75 101 ILE A CA 1
ATOM 822 C C . ILE A 1 101 ? 6.898 -1.916 11.989 1.00 90.75 101 ILE A C 1
ATOM 824 O O . ILE A 1 101 ? 7.609 -2.204 11.025 1.00 90.75 101 ILE A O 1
ATOM 828 N N . ALA A 1 102 ? 5.981 -0.947 11.944 1.00 87.12 102 ALA A N 1
ATOM 829 C CA . ALA A 1 102 ? 5.756 -0.136 10.760 1.00 87.12 102 ALA A CA 1
ATOM 830 C C . ALA A 1 102 ? 6.988 0.728 10.445 1.00 87.12 102 ALA A C 1
ATOM 832 O O . ALA A 1 102 ? 7.385 0.808 9.286 1.00 87.12 102 ALA A O 1
ATOM 833 N N . GLN A 1 103 ? 7.651 1.292 11.461 1.00 86.69 103 GLN A N 1
ATOM 834 C CA . GLN A 1 103 ? 8.916 2.020 11.295 1.00 86.69 103 GLN A CA 1
ATOM 835 C C . GLN A 1 103 ? 10.062 1.097 10.857 1.00 86.69 103 GLN A C 1
ATOM 837 O O . GLN A 1 103 ? 10.792 1.416 9.915 1.00 86.69 103 GLN A O 1
ATOM 842 N N . HIS A 1 104 ? 10.205 -0.066 11.501 1.00 87.62 104 HIS A N 1
ATOM 843 C CA . HIS A 1 104 ? 11.291 -1.010 11.229 1.00 87.62 104 HIS A CA 1
ATOM 844 C C . HIS A 1 104 ? 11.290 -1.512 9.783 1.00 87.62 104 HIS A C 1
ATOM 846 O O . HIS A 1 104 ? 12.360 -1.621 9.186 1.00 87.62 104 HIS A O 1
ATOM 852 N N . ILE A 1 105 ? 10.120 -1.769 9.189 1.00 84.94 105 ILE A N 1
ATOM 853 C CA . ILE A 1 105 ? 10.017 -2.234 7.793 1.00 84.94 105 ILE A CA 1
ATOM 854 C C . ILE A 1 105 ? 10.578 -1.220 6.802 1.00 84.94 105 ILE A C 1
ATOM 856 O O . ILE A 1 105 ? 11.224 -1.608 5.833 1.00 84.94 105 ILE A O 1
ATOM 860 N N . LEU A 1 106 ? 10.371 0.070 7.057 1.00 78.31 106 LEU A N 1
ATOM 861 C CA . LEU A 1 106 ? 10.849 1.141 6.180 1.00 78.31 106 LEU A CA 1
ATOM 862 C C . LEU A 1 106 ? 12.364 1.358 6.295 1.00 78.31 106 LEU A C 1
ATOM 864 O O . LEU A 1 106 ? 12.985 1.920 5.392 1.00 78.31 106 LEU A O 1
ATOM 868 N N . GLN A 1 107 ? 12.960 0.912 7.402 1.00 78.06 107 GLN A N 1
ATOM 869 C CA . GLN A 1 107 ? 14.393 1.023 7.676 1.00 78.06 107 GLN A CA 1
ATOM 870 C C . GLN A 1 107 ? 15.167 -0.254 7.317 1.00 78.06 107 GLN A C 1
ATOM 872 O O . GLN A 1 107 ? 16.366 -0.189 7.053 1.00 78.06 107 GLN A O 1
ATOM 877 N N . GLN A 1 108 ? 14.509 -1.419 7.315 1.00 77.31 108 GLN A N 1
ATOM 878 C CA . GLN A 1 108 ? 15.144 -2.724 7.130 1.00 77.31 108 GLN A CA 1
ATOM 879 C C . GLN A 1 108 ? 14.423 -3.564 6.070 1.00 77.31 108 GLN A C 1
ATOM 881 O O . GLN A 1 108 ? 13.464 -4.287 6.352 1.00 77.31 108 GLN A O 1
ATOM 886 N N . SER A 1 109 ? 14.978 -3.579 4.855 1.00 65.56 109 SER A N 1
ATOM 887 C CA . SER A 1 109 ? 14.431 -4.348 3.730 1.0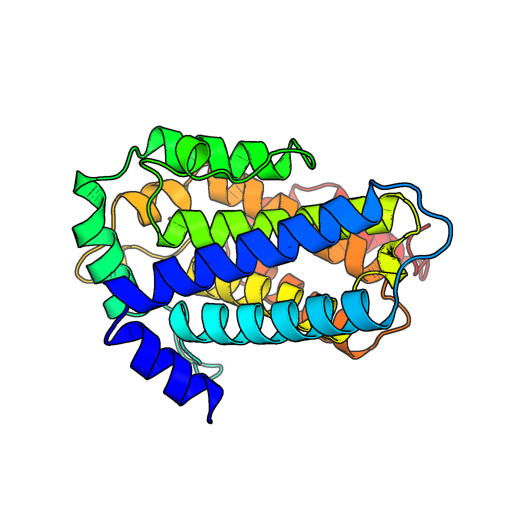0 65.56 109 SER A CA 1
ATOM 888 C C . SER A 1 109 ? 14.399 -5.864 3.959 1.00 65.56 109 SER A C 1
ATOM 890 O O . SER A 1 109 ? 13.650 -6.563 3.281 1.00 65.56 109 SER A O 1
ATOM 892 N N . GLN A 1 110 ? 15.143 -6.395 4.938 1.00 71.50 110 GLN A N 1
ATOM 893 C CA . GLN A 1 110 ? 15.257 -7.835 5.204 1.00 71.50 110 GLN A CA 1
ATOM 894 C C . GLN A 1 110 ? 14.292 -8.379 6.266 1.00 71.50 110 GLN A C 1
ATOM 896 O O . GLN A 1 110 ? 14.252 -9.592 6.447 1.00 71.50 110 GLN A O 1
ATOM 901 N N . LEU A 1 111 ? 13.509 -7.534 6.950 1.00 78.50 111 LEU A N 1
ATOM 902 C CA . LEU A 1 111 ? 12.625 -7.993 8.029 1.00 78.50 111 LEU A CA 1
ATOM 903 C C . LEU A 1 111 ? 11.637 -9.053 7.511 1.00 78.50 111 LEU A C 1
ATOM 905 O O . LEU A 1 111 ? 10.857 -8.764 6.598 1.00 78.50 111 LEU A O 1
ATOM 909 N N . ASP A 1 112 ? 11.673 -10.265 8.063 1.00 82.81 112 ASP A N 1
ATOM 910 C CA . ASP A 1 112 ? 10.673 -11.292 7.766 1.00 82.81 112 ASP A CA 1
ATOM 911 C C . ASP A 1 112 ? 9.418 -11.047 8.609 1.00 82.81 112 ASP A C 1
ATOM 913 O O . ASP A 1 112 ? 9.498 -10.767 9.802 1.00 82.81 112 ASP A O 1
ATOM 917 N N . LEU A 1 113 ? 8.245 -11.149 7.991 1.00 87.31 113 LEU A N 1
ATOM 918 C CA . LEU A 1 113 ? 6.959 -10.972 8.665 1.00 87.31 113 LEU A CA 1
ATOM 919 C C . LEU A 1 113 ? 6.450 -12.338 9.140 1.00 87.31 113 LEU A C 1
ATOM 921 O O . LEU A 1 113 ? 5.498 -12.890 8.587 1.00 87.31 113 LEU A O 1
ATOM 925 N N . SER A 1 114 ? 7.153 -12.933 10.105 1.00 87.75 114 SER A N 1
ATOM 926 C CA . SER A 1 114 ? 6.734 -14.192 10.731 1.00 87.75 114 SER A CA 1
ATOM 927 C C . SER A 1 114 ? 5.554 -13.976 11.686 1.00 87.75 114 SER A C 1
ATOM 929 O O . SER A 1 114 ? 5.324 -12.864 12.168 1.00 87.75 114 SER A O 1
ATOM 931 N N . ASP A 1 115 ? 4.826 -15.050 12.000 1.00 87.00 115 ASP A N 1
ATOM 932 C CA . ASP A 1 115 ? 3.685 -14.993 12.925 1.00 87.00 115 ASP A CA 1
ATOM 933 C C . ASP A 1 115 ? 4.101 -14.496 14.324 1.00 87.00 115 ASP A C 1
ATOM 935 O O . ASP A 1 115 ? 3.369 -13.745 14.964 1.00 87.00 115 ASP A O 1
ATOM 939 N N . GLU A 1 116 ? 5.313 -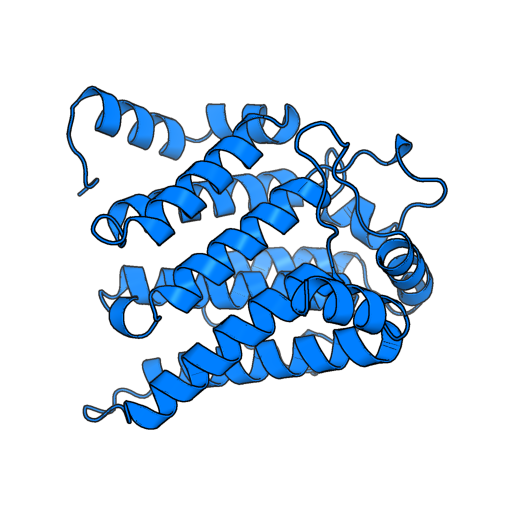14.831 14.777 1.00 87.12 116 GLU A N 1
ATOM 940 C CA . GLU A 1 116 ? 5.879 -14.355 16.050 1.00 87.12 116 GLU A CA 1
ATOM 941 C C . GLU A 1 116 ? 6.090 -12.832 16.051 1.00 87.12 116 GLU A C 1
ATOM 943 O O . GLU A 1 116 ? 5.771 -12.129 17.019 1.00 87.12 116 GLU A O 1
ATOM 948 N N . ILE A 1 117 ? 6.594 -12.298 14.936 1.00 88.19 117 ILE A N 1
ATOM 949 C CA . ILE A 1 117 ? 6.826 -10.864 14.769 1.00 88.19 117 ILE A CA 1
ATOM 950 C C . ILE A 1 117 ? 5.485 -10.122 14.653 1.00 88.19 117 ILE A C 1
ATOM 952 O O . ILE A 1 117 ? 5.322 -9.078 15.283 1.00 88.19 117 ILE A O 1
ATOM 956 N N . MET A 1 118 ? 4.493 -10.690 13.960 1.00 91.19 118 MET A N 1
ATOM 957 C CA . MET A 1 118 ? 3.142 -10.118 13.834 1.00 91.19 118 MET A CA 1
ATOM 958 C C . MET A 1 118 ? 2.273 -10.266 15.094 1.00 91.19 118 MET A C 1
ATOM 960 O O . MET A 1 118 ? 1.269 -9.566 15.229 1.00 91.19 118 MET A O 1
ATOM 964 N N . HIS A 1 119 ? 2.629 -11.146 16.034 1.00 91.69 119 HIS A N 1
ATOM 965 C CA . HIS A 1 119 ? 1.822 -11.390 17.231 1.00 91.69 119 HIS A CA 1
ATOM 966 C C . HIS A 1 119 ? 1.591 -10.102 18.038 1.00 91.69 119 HIS A C 1
ATOM 968 O O . HIS A 1 119 ? 2.544 -9.423 18.420 1.00 91.69 119 HIS A O 1
ATOM 974 N N . GLY A 1 120 ? 0.337 -9.772 18.344 1.00 91.75 120 GLY A N 1
ATOM 975 C CA . GLY A 1 120 ? -0.013 -8.542 19.063 1.00 91.75 120 GLY A CA 1
ATOM 976 C C . GLY A 1 120 ? 0.023 -7.270 18.208 1.00 91.75 120 GLY A C 1
ATOM 977 O O . GLY A 1 120 ? -0.097 -6.178 18.749 1.00 91.75 120 GLY A O 1
ATOM 978 N N . VAL A 1 121 ? 0.179 -7.374 16.886 1.00 94.44 121 VAL A N 1
ATOM 979 C CA . VAL A 1 121 ? -0.030 -6.259 15.950 1.00 94.44 121 VAL A CA 1
ATOM 980 C C . VAL A 1 121 ? -1.470 -6.320 15.443 1.00 94.44 121 VAL A C 1
ATOM 982 O O . VAL A 1 121 ? -1.940 -7.402 15.092 1.00 94.44 121 VAL A O 1
ATOM 985 N N . SER A 1 122 ? -2.180 -5.189 15.376 1.00 94.62 122 SER A N 1
ATOM 986 C CA . SER A 1 122 ? -3.570 -5.202 14.894 1.00 94.62 122 SER A CA 1
ATOM 987 C C . SER A 1 122 ? -3.649 -5.658 13.435 1.00 94.62 122 SER A C 1
ATOM 989 O O . SER A 1 122 ? -2.761 -5.315 12.652 1.00 94.62 122 SER A O 1
ATOM 991 N N . PRO A 1 123 ? -4.693 -6.392 13.008 1.00 95.44 123 PRO A N 1
ATOM 992 C CA . PRO A 1 123 ? -4.734 -6.908 11.640 1.00 95.44 123 PRO A CA 1
ATOM 993 C C . PRO A 1 123 ? -4.736 -5.799 10.575 1.00 95.44 123 PRO A C 1
ATOM 995 O O . PRO A 1 123 ? -4.093 -5.941 9.540 1.00 95.44 123 PRO A O 1
ATOM 998 N N . VAL A 1 124 ? -5.363 -4.646 10.837 1.00 95.81 124 VAL A N 1
ATOM 999 C CA . VAL A 1 124 ? -5.285 -3.491 9.920 1.00 95.81 124 VAL A CA 1
ATOM 1000 C C . VAL A 1 124 ? -3.838 -2.994 9.788 1.00 95.81 124 VAL A C 1
ATOM 1002 O O . VAL A 1 124 ? -3.361 -2.783 8.672 1.00 95.81 124 VAL A O 1
ATOM 1005 N N . THR A 1 125 ? -3.101 -2.899 10.902 1.00 94.75 125 THR A N 1
ATOM 1006 C CA . THR A 1 125 ? -1.670 -2.560 10.888 1.00 94.75 125 THR A CA 1
ATOM 1007 C C . THR A 1 125 ? -0.838 -3.633 10.190 1.00 94.75 125 THR A C 1
ATOM 1009 O O . THR A 1 125 ? 0.048 -3.289 9.416 1.00 94.75 125 THR A O 1
ATOM 1012 N N . GLN A 1 126 ? -1.126 -4.922 10.395 1.00 95.94 126 GLN A N 1
ATOM 1013 C CA . GLN A 1 126 ? -0.436 -6.015 9.700 1.00 95.94 126 GLN A CA 1
ATOM 1014 C C . GLN A 1 126 ? -0.610 -5.919 8.176 1.00 95.94 126 GLN A C 1
ATOM 1016 O O . GLN A 1 126 ? 0.341 -6.165 7.436 1.00 95.94 126 GLN A O 1
ATOM 1021 N N . CYS A 1 127 ? -1.791 -5.518 7.693 1.00 97.06 127 CYS A N 1
ATOM 1022 C CA . CYS A 1 127 ? -2.011 -5.290 6.265 1.00 97.06 127 CYS A CA 1
ATOM 1023 C C . CYS A 1 127 ? -1.188 -4.106 5.739 1.00 97.06 127 CYS A C 1
ATOM 1025 O O . CYS A 1 127 ? -0.502 -4.251 4.727 1.00 97.06 127 CYS A O 1
ATOM 1027 N N . LEU A 1 128 ? -1.180 -2.974 6.457 1.00 95.12 128 LEU A N 1
ATOM 1028 C CA . LEU A 1 128 ? -0.324 -1.827 6.129 1.00 95.12 128 LEU A CA 1
ATOM 1029 C C . LEU A 1 128 ? 1.151 -2.252 6.042 1.00 95.12 128 LEU A C 1
ATOM 1031 O O . LEU A 1 128 ? 1.816 -2.005 5.042 1.00 95.12 128 LEU A O 1
ATOM 1035 N N . VAL A 1 129 ? 1.634 -2.948 7.066 1.00 94.75 129 VAL A N 1
ATOM 1036 C CA . VAL A 1 129 ? 2.983 -3.519 7.172 1.00 94.75 129 VAL A CA 1
ATOM 1037 C C . VAL A 1 129 ? 3.309 -4.435 5.990 1.00 94.75 129 VAL A C 1
ATOM 1039 O O . VAL A 1 129 ? 4.383 -4.311 5.405 1.00 94.75 129 VAL A O 1
ATOM 1042 N N . ALA A 1 130 ? 2.391 -5.317 5.592 1.00 96.38 130 ALA A N 1
ATOM 1043 C CA . ALA A 1 130 ? 2.586 -6.213 4.454 1.00 96.38 130 ALA A CA 1
ATOM 1044 C C . ALA A 1 130 ? 2.714 -5.448 3.122 1.00 96.38 130 ALA A C 1
ATOM 1046 O O . ALA A 1 130 ? 3.591 -5.762 2.316 1.00 96.38 130 ALA A O 1
ATOM 1047 N N . VAL A 1 131 ? 1.896 -4.412 2.909 1.00 96.81 131 VAL A N 1
ATOM 1048 C CA . VAL A 1 131 ? 1.976 -3.547 1.717 1.00 96.81 131 VAL A CA 1
ATOM 1049 C C . VAL A 1 131 ? 3.278 -2.742 1.705 1.00 96.81 131 VAL A C 1
ATOM 1051 O O . VAL A 1 131 ? 3.963 -2.696 0.683 1.00 96.81 131 VAL A O 1
ATOM 1054 N N . LEU A 1 132 ? 3.670 -2.160 2.844 1.00 95.44 132 LEU A N 1
ATOM 1055 C CA . LEU A 1 132 ? 4.943 -1.444 2.977 1.00 95.44 132 LEU A CA 1
ATOM 1056 C C . LEU A 1 132 ? 6.136 -2.372 2.734 1.00 95.44 132 LEU A C 1
ATOM 1058 O O . LEU A 1 132 ? 7.093 -1.980 2.074 1.00 95.44 132 LEU A O 1
ATOM 1062 N N . LYS A 1 133 ? 6.063 -3.624 3.192 1.00 95.31 133 LYS A N 1
ATOM 1063 C CA . LYS A 1 133 ? 7.098 -4.629 2.936 1.00 95.31 133 LYS A CA 1
ATOM 1064 C C . LYS A 1 133 ? 7.221 -4.970 1.451 1.00 95.31 133 LYS A C 1
ATOM 1066 O O . LYS A 1 133 ? 8.342 -5.142 0.965 1.00 95.31 133 LYS A O 1
ATOM 1071 N N . LEU A 1 134 ? 6.108 -5.065 0.724 1.00 96.12 134 LEU A N 1
ATOM 1072 C CA . LEU A 1 134 ? 6.141 -5.262 -0.726 1.00 96.12 134 LEU A CA 1
ATOM 1073 C C . LEU A 1 134 ? 6.731 -4.038 -1.441 1.00 96.12 134 LEU A C 1
ATOM 1075 O O . LEU A 1 134 ? 7.614 -4.202 -2.278 1.00 96.12 134 LEU A O 1
ATOM 1079 N N . SER A 1 135 ? 6.325 -2.826 -1.050 1.00 95.94 135 SER A N 1
ATOM 1080 C CA . SER A 1 135 ? 6.910 -1.573 -1.555 1.00 95.94 135 SER A CA 1
ATOM 1081 C C . SER A 1 135 ? 8.410 -1.480 -1.293 1.00 95.94 135 SER A C 1
ATOM 1083 O O . SER A 1 135 ? 9.175 -1.054 -2.156 1.00 95.94 135 SER A O 1
ATOM 1085 N N . GLU A 1 136 ? 8.861 -1.937 -0.129 1.00 93.62 136 GLU A N 1
ATOM 1086 C CA . GLU A 1 136 ? 10.282 -1.972 0.190 1.00 93.62 136 GLU A CA 1
ATOM 1087 C C . GLU A 1 136 ? 11.033 -3.037 -0.609 1.00 93.62 136 GLU A C 1
ATOM 1089 O O . GLU A 1 136 ? 12.168 -2.819 -1.028 1.00 93.62 136 GLU A O 1
ATOM 1094 N N . THR A 1 137 ? 10.384 -4.171 -0.877 1.00 92.81 137 THR A N 1
ATOM 1095 C CA . THR A 1 137 ? 10.926 -5.214 -1.753 1.00 92.81 137 THR A CA 1
ATOM 1096 C C . THR A 1 137 ? 11.100 -4.684 -3.177 1.00 92.81 137 THR A C 1
ATOM 1098 O O . THR A 1 137 ? 12.162 -4.874 -3.763 1.00 92.81 137 THR A O 1
ATOM 1101 N N . GLU A 1 138 ? 10.116 -3.956 -3.708 1.00 94.25 138 GLU A N 1
ATOM 1102 C CA . GLU A 1 138 ? 10.230 -3.270 -4.999 1.00 94.25 138 GLU A CA 1
ATOM 1103 C C . GLU A 1 138 ? 11.363 -2.247 -5.003 1.00 94.25 138 GLU A C 1
ATOM 1105 O O . GLU A 1 138 ? 12.213 -2.279 -5.889 1.00 94.25 138 GLU A O 1
ATOM 1110 N N . ARG A 1 139 ? 11.425 -1.369 -3.995 1.00 92.38 139 ARG A N 1
ATOM 1111 C CA . ARG A 1 139 ? 12.480 -0.352 -3.897 1.00 92.38 139 ARG A CA 1
ATOM 1112 C C . ARG A 1 139 ? 13.872 -0.986 -3.871 1.00 92.38 139 ARG A C 1
ATOM 1114 O O . ARG A 1 139 ? 14.779 -0.522 -4.557 1.00 92.38 139 ARG A O 1
ATOM 1121 N N . HIS A 1 140 ? 14.037 -2.072 -3.119 1.00 90.62 140 HIS A N 1
ATOM 1122 C CA . HIS A 1 140 ? 15.283 -2.838 -3.064 1.00 90.62 140 HIS A CA 1
ATOM 1123 C C . HIS A 1 140 ? 15.664 -3.435 -4.423 1.00 90.62 140 HIS A C 1
ATOM 1125 O O . HIS A 1 140 ? 16.837 -3.411 -4.795 1.00 90.62 140 HIS A O 1
ATOM 1131 N N . LEU A 1 141 ? 14.687 -3.935 -5.181 1.00 90.44 141 LEU A N 1
ATOM 1132 C CA . LEU A 1 141 ? 14.901 -4.446 -6.534 1.00 90.44 141 LEU A CA 1
ATOM 1133 C C . LEU A 1 141 ? 15.275 -3.335 -7.517 1.00 90.44 141 LEU A C 1
ATOM 1135 O O . LEU A 1 141 ? 16.248 -3.489 -8.255 1.00 90.44 141 LEU A O 1
ATOM 1139 N N . CYS A 1 142 ? 14.589 -2.193 -7.467 1.00 90.50 142 CYS A N 1
ATOM 1140 C CA . CYS A 1 142 ? 14.940 -1.004 -8.242 1.00 90.50 142 CYS A CA 1
ATOM 1141 C C . CYS A 1 142 ? 16.391 -0.574 -7.999 1.00 90.50 142 CYS A C 1
ATOM 1143 O O . CYS A 1 142 ? 17.153 -0.418 -8.950 1.00 90.50 142 CYS A O 1
ATOM 1145 N N . ASN A 1 143 ? 16.807 -0.489 -6.732 1.00 89.00 143 ASN A N 1
ATOM 1146 C CA . ASN A 1 143 ? 18.170 -0.101 -6.356 1.00 89.00 143 ASN A CA 1
ATOM 1147 C C . ASN A 1 143 ? 19.242 -1.095 -6.835 1.00 89.00 143 ASN A C 1
ATOM 1149 O O . ASN A 1 143 ? 20.403 -0.724 -6.993 1.00 89.00 143 ASN A O 1
ATOM 1153 N N . LYS A 1 144 ? 18.870 -2.359 -7.066 1.00 89.00 144 LYS A N 1
ATOM 1154 C CA . LYS A 1 144 ? 19.750 -3.389 -7.637 1.00 89.00 144 LYS A CA 1
ATOM 1155 C C . LYS A 1 144 ? 19.721 -3.445 -9.168 1.00 89.00 144 LYS A C 1
ATOM 1157 O O . LYS A 1 144 ? 20.409 -4.288 -9.738 1.00 89.00 144 LYS A O 1
ATOM 1162 N N . GLY A 1 145 ? 18.919 -2.612 -9.833 1.00 87.38 145 GLY A N 1
ATOM 1163 C CA . GLY A 1 145 ? 18.680 -2.713 -11.277 1.00 87.38 145 GLY A CA 1
ATOM 1164 C C . GLY A 1 145 ? 17.874 -3.955 -11.674 1.00 87.38 145 GLY A C 1
ATOM 1165 O O . GLY A 1 145 ? 17.945 -4.396 -12.811 1.00 87.38 145 GLY A O 1
ATOM 1166 N N . GLN A 1 146 ? 17.124 -4.529 -10.731 1.00 89.44 146 GLN A N 1
ATOM 1167 C CA . GLN A 1 146 ? 16.331 -5.755 -10.866 1.00 89.44 146 GLN A CA 1
ATOM 1168 C C . GLN A 1 146 ? 14.823 -5.440 -10.816 1.00 89.44 146 GLN A C 1
ATOM 1170 O O . GLN A 1 146 ? 14.030 -6.210 -10.285 1.00 89.44 146 GLN A O 1
ATOM 1175 N N . PHE A 1 147 ? 14.392 -4.279 -11.307 1.00 87.88 147 PHE A N 1
ATOM 1176 C CA . PHE A 1 147 ? 12.972 -3.900 -11.261 1.00 87.88 147 PHE A CA 1
ATOM 1177 C C . PHE A 1 147 ? 12.096 -4.771 -12.180 1.00 87.88 147 PHE A C 1
ATOM 1179 O O . PHE A 1 147 ? 10.9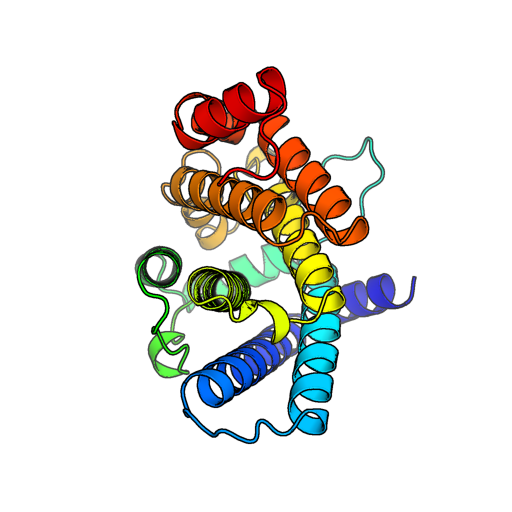20 -4.954 -11.899 1.00 87.88 147 PHE A O 1
ATOM 1186 N N . GLU A 1 148 ? 12.691 -5.391 -13.204 1.00 88.50 148 GLU A N 1
ATOM 1187 C CA . GLU A 1 148 ? 12.058 -6.321 -14.156 1.00 88.50 148 GLU A CA 1
ATOM 1188 C C . GLU A 1 148 ? 11.399 -7.560 -13.522 1.00 88.50 148 GLU A C 1
ATOM 1190 O O . GLU A 1 148 ? 10.578 -8.219 -14.154 1.00 88.50 148 GLU A O 1
ATOM 1195 N N . TYR A 1 149 ? 11.720 -7.874 -12.264 1.00 91.88 149 TYR A N 1
ATOM 1196 C CA . TYR A 1 149 ? 11.068 -8.958 -11.524 1.00 91.88 149 TYR A CA 1
ATOM 1197 C C . TYR A 1 149 ? 9.716 -8.556 -10.930 1.00 91.88 149 TYR A C 1
ATOM 1199 O O . TYR A 1 149 ? 8.948 -9.407 -10.481 1.00 91.88 149 TYR A O 1
ATOM 1207 N N . ILE A 1 150 ? 9.402 -7.267 -10.920 1.00 94.44 150 ILE A N 1
ATOM 1208 C CA . ILE A 1 150 ? 8.069 -6.787 -10.596 1.00 94.44 150 ILE A CA 1
ATOM 1209 C C . ILE A 1 150 ? 7.384 -6.433 -11.902 1.00 94.44 150 ILE A C 1
ATOM 1211 O O . ILE A 1 150 ? 7.899 -5.672 -12.711 1.00 94.44 150 ILE A O 1
ATOM 1215 N N . SER A 1 151 ? 6.215 -7.019 -12.123 1.00 96.06 151 SER A N 1
ATOM 1216 C CA . SER A 1 151 ? 5.403 -6.693 -13.288 1.00 96.06 151 SER A CA 1
ATOM 1217 C C . SER A 1 151 ? 4.888 -5.257 -13.198 1.00 96.06 151 SER A C 1
ATOM 1219 O O . SER A 1 151 ? 4.596 -4.743 -12.113 1.00 96.06 151 SER A O 1
ATOM 1221 N N . VAL A 1 152 ? 4.684 -4.633 -14.358 1.00 96.75 152 VAL A N 1
ATOM 1222 C CA . VAL A 1 152 ? 4.053 -3.310 -14.461 1.00 96.75 152 VAL A CA 1
ATOM 1223 C C . VAL A 1 152 ? 2.694 -3.304 -13.748 1.00 96.75 152 VAL A C 1
ATOM 1225 O O . VAL A 1 152 ? 2.388 -2.361 -13.020 1.00 96.75 152 VAL A O 1
ATOM 1228 N N . GLN A 1 153 ? 1.898 -4.380 -13.863 1.00 97.81 153 GLN A N 1
ATOM 1229 C CA . GLN A 1 153 ? 0.604 -4.473 -13.173 1.00 97.81 153 GLN A CA 1
ATOM 1230 C C . GLN A 1 153 ? 0.738 -4.451 -11.643 1.00 97.81 153 GLN A C 1
ATOM 1232 O O . GLN A 1 153 ? -0.094 -3.842 -10.958 1.00 97.81 153 GLN A O 1
ATOM 1237 N N . VAL A 1 154 ? 1.773 -5.087 -11.084 1.00 98.31 154 VAL A N 1
ATOM 1238 C CA . VAL A 1 154 ? 2.050 -5.024 -9.642 1.00 98.31 154 VAL A CA 1
ATOM 1239 C C . VAL A 1 154 ? 2.497 -3.620 -9.244 1.00 98.31 154 VAL A C 1
ATOM 1241 O O . VAL A 1 154 ? 1.952 -3.087 -8.282 1.00 98.31 154 VAL A O 1
ATOM 1244 N N . ALA A 1 155 ? 3.390 -2.977 -10.001 1.00 97.94 155 ALA A N 1
ATOM 1245 C CA . ALA A 1 155 ? 3.824 -1.605 -9.719 1.00 97.94 155 ALA A CA 1
ATOM 1246 C C . ALA A 1 155 ? 2.646 -0.608 -9.714 1.00 97.94 155 ALA A C 1
ATOM 1248 O O . ALA A 1 155 ? 2.524 0.209 -8.793 1.00 97.94 155 ALA A O 1
ATOM 1249 N N . VAL A 1 156 ? 1.728 -0.721 -10.686 1.00 98.56 156 VAL A N 1
ATOM 1250 C CA . VAL A 1 156 ? 0.486 0.073 -10.733 1.00 98.56 156 VAL A CA 1
ATOM 1251 C C . VAL A 1 156 ? -0.398 -0.229 -9.523 1.00 98.56 156 VAL A C 1
ATOM 1253 O O . VAL A 1 156 ? -0.734 0.680 -8.769 1.00 98.56 156 VAL A O 1
ATOM 1256 N N . SER A 1 157 ? -0.761 -1.496 -9.297 1.00 98.69 157 SER A N 1
ATOM 1257 C CA . SER A 1 157 ? -1.693 -1.869 -8.215 1.00 98.69 157 SER A CA 1
ATOM 1258 C C . SER A 1 157 ? -1.149 -1.576 -6.812 1.00 98.69 157 SER A C 1
ATOM 1260 O O . SER A 1 157 ? -1.911 -1.201 -5.922 1.00 98.69 157 SER A O 1
ATOM 1262 N N . LEU A 1 158 ? 0.165 -1.666 -6.611 1.00 98.69 158 LEU A N 1
ATOM 1263 C CA . LEU A 1 158 ? 0.819 -1.290 -5.362 1.00 98.69 158 LEU A CA 1
ATOM 1264 C C . LEU A 1 158 ? 0.776 0.224 -5.144 1.00 98.69 158 LEU A C 1
ATOM 1266 O O . LEU A 1 158 ? 0.399 0.679 -4.063 1.00 98.69 158 LEU A O 1
ATOM 1270 N N . THR A 1 159 ? 1.114 1.005 -6.173 1.00 98.50 159 THR A N 1
ATOM 1271 C CA . THR A 1 159 ? 1.053 2.475 -6.113 1.00 98.50 159 THR A CA 1
ATOM 1272 C C . THR A 1 159 ? -0.387 2.947 -5.884 1.00 98.50 159 THR A C 1
ATOM 1274 O O . THR A 1 159 ? -0.626 3.804 -5.032 1.00 98.50 159 THR A O 1
ATOM 1277 N N . TRP A 1 160 ? -1.356 2.306 -6.543 1.00 98.06 160 TRP A N 1
ATOM 1278 C CA . TRP A 1 160 ? -2.790 2.512 -6.331 1.00 98.06 160 TRP A CA 1
ATOM 1279 C C . TRP A 1 160 ? -3.215 2.240 -4.893 1.00 98.06 160 TRP A C 1
ATOM 1281 O O . TRP A 1 160 ? -3.907 3.058 -4.283 1.00 98.06 160 TRP A O 1
ATOM 1291 N N . PHE A 1 161 ? -2.765 1.130 -4.307 1.00 98.31 161 PHE A N 1
ATOM 1292 C CA . PHE A 1 161 ? -3.085 0.814 -2.920 1.00 98.31 161 PHE A CA 1
ATOM 1293 C C . PHE A 1 161 ? -2.510 1.890 -1.998 1.00 98.31 161 PHE A C 1
ATOM 1295 O O . PHE A 1 161 ? -3.239 2.476 -1.196 1.00 98.31 161 PHE A O 1
ATOM 1302 N N . ILE A 1 162 ? -1.221 2.208 -2.143 1.00 98.12 162 ILE A N 1
ATOM 1303 C CA . ILE A 1 162 ? -0.553 3.238 -1.339 1.00 98.12 162 ILE A CA 1
ATOM 1304 C C . ILE A 1 162 ? -1.295 4.573 -1.437 1.00 98.12 162 ILE A C 1
ATOM 1306 O O . ILE A 1 162 ? -1.531 5.213 -0.413 1.00 98.12 162 ILE A O 1
ATOM 1310 N N . ARG A 1 163 ? -1.751 4.965 -2.632 1.00 97.25 163 ARG A N 1
ATOM 1311 C CA . ARG A 1 163 ? -2.576 6.164 -2.815 1.00 97.25 163 ARG A CA 1
ATOM 1312 C C . ARG A 1 163 ? -3.887 6.088 -2.046 1.00 97.25 163 ARG A C 1
ATOM 1314 O O . ARG A 1 163 ? -4.260 7.064 -1.399 1.00 97.25 163 ARG A O 1
ATOM 1321 N N . ARG A 1 164 ? -4.578 4.947 -2.055 1.00 95.50 164 ARG A N 1
ATOM 1322 C CA . ARG A 1 164 ? -5.813 4.764 -1.275 1.00 95.50 164 ARG A CA 1
ATOM 1323 C C . ARG A 1 164 ? -5.557 4.797 0.231 1.00 95.50 164 ARG A C 1
ATOM 1325 O O . ARG A 1 164 ? -6.352 5.400 0.950 1.00 95.50 164 ARG A O 1
ATOM 1332 N N . LEU A 1 165 ? -4.444 4.246 0.712 1.00 95.12 165 LEU A N 1
ATOM 1333 C CA . LEU A 1 165 ? -4.026 4.388 2.112 1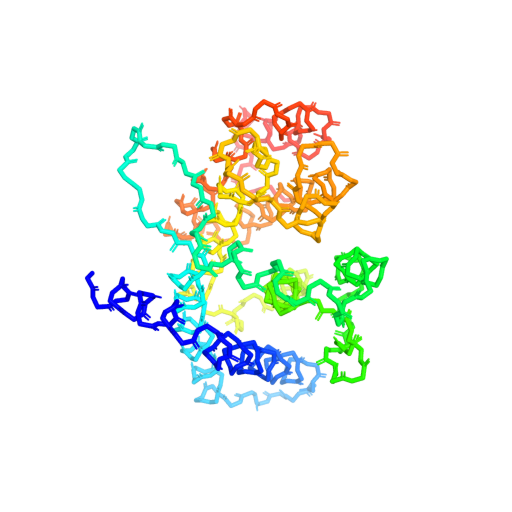.00 95.12 165 LEU A CA 1
ATOM 1334 C C . LEU A 1 165 ? -3.736 5.850 2.461 1.00 95.12 165 LEU A C 1
ATOM 1336 O O . LEU A 1 165 ? -4.269 6.369 3.441 1.00 95.12 165 LEU A O 1
ATOM 1340 N N . ALA A 1 166 ? -2.958 6.541 1.627 1.00 95.50 166 ALA A N 1
ATOM 1341 C CA . ALA A 1 166 ? -2.655 7.956 1.802 1.00 95.50 166 ALA A CA 1
ATOM 1342 C C . ALA A 1 166 ? -3.929 8.811 1.809 1.00 95.50 166 ALA A C 1
ATOM 1344 O O . ALA A 1 166 ? -4.061 9.727 2.616 1.00 95.50 166 ALA A O 1
ATOM 1345 N N . ALA A 1 167 ? -4.901 8.492 0.956 1.00 94.12 167 ALA A N 1
ATOM 1346 C CA . ALA A 1 167 ? -6.153 9.225 0.852 1.00 94.12 167 ALA A CA 1
ATOM 1347 C C . ALA A 1 167 ? -7.081 9.012 2.060 1.00 94.12 167 ALA A C 1
ATOM 1349 O O . ALA A 1 167 ? -7.595 9.991 2.598 1.00 94.12 167 ALA A O 1
ATOM 1350 N N . ASN A 1 168 ? -7.266 7.769 2.509 1.00 93.88 168 ASN A N 1
ATOM 1351 C CA . ASN A 1 168 ? -8.282 7.424 3.514 1.00 93.88 168 ASN A CA 1
ATOM 1352 C C . ASN A 1 168 ? -7.737 7.388 4.946 1.00 93.88 168 ASN A C 1
ATOM 1354 O O . ASN A 1 168 ? -8.428 7.788 5.877 1.00 93.88 168 ASN A O 1
ATOM 1358 N N . TYR A 1 169 ? -6.498 6.929 5.124 1.00 95.12 169 TYR A N 1
ATOM 1359 C CA . TYR A 1 169 ? -5.933 6.656 6.444 1.00 95.12 169 TYR A CA 1
ATOM 1360 C C . TYR A 1 169 ? -4.915 7.698 6.893 1.00 95.12 169 TYR A C 1
ATOM 1362 O O . TYR A 1 169 ? -4.901 8.063 8.058 1.00 95.12 169 TYR A O 1
ATOM 1370 N N . LEU A 1 170 ? -4.046 8.183 6.007 1.00 94.69 170 LEU A N 1
ATOM 1371 C CA . LEU A 1 170 ? -2.943 9.052 6.424 1.00 94.69 170 LEU A CA 1
ATOM 1372 C C . LEU A 1 170 ? -3.454 10.431 6.883 1.00 94.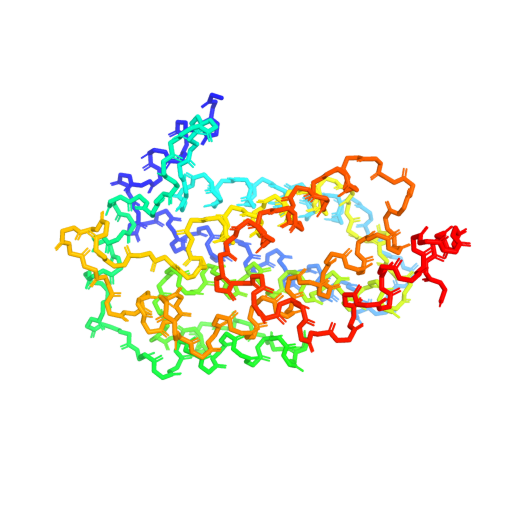69 170 LEU A C 1
ATOM 1374 O O . LEU A 1 170 ? -4.024 11.182 6.086 1.00 94.69 170 LEU A O 1
ATOM 1378 N N . GLY A 1 171 ? -3.255 10.757 8.159 1.00 93.69 171 GLY A N 1
ATOM 1379 C CA . GLY A 1 171 ? -3.697 12.009 8.776 1.00 93.69 171 GLY A CA 1
ATOM 1380 C C . GLY A 1 171 ? -5.219 12.155 8.827 1.00 93.69 171 GLY A C 1
ATOM 1381 O O . GLY A 1 171 ? -5.729 13.257 8.614 1.00 93.69 171 GLY A O 1
ATOM 1382 N N . PHE A 1 172 ? -5.960 11.055 9.014 1.00 93.19 172 PHE A N 1
ATOM 1383 C CA . PHE A 1 172 ? -7.424 11.114 9.028 1.00 93.19 172 PHE A CA 1
ATOM 1384 C C . PHE A 1 172 ? -7.948 11.994 10.172 1.00 93.19 172 PHE A C 1
ATOM 1386 O O . PHE A 1 172 ? -7.337 12.101 11.237 1.00 93.19 172 PHE A O 1
ATOM 1393 N N . ASP A 1 173 ? -9.090 12.641 9.939 1.00 91.06 173 ASP A N 1
ATOM 1394 C CA . ASP A 1 173 ? -9.727 13.493 10.936 1.00 91.06 173 ASP A CA 1
ATOM 1395 C C . ASP A 1 173 ? -10.631 12.676 11.858 1.00 91.06 173 ASP A C 1
ATOM 1397 O O . ASP A 1 173 ? -11.676 12.180 11.438 1.00 91.06 173 ASP A O 1
ATOM 1401 N N . GLU A 1 174 ? -10.243 12.564 13.123 1.00 91.12 174 GLU A N 1
ATOM 1402 C CA . GLU A 1 174 ? -10.994 11.835 14.146 1.00 91.12 174 GLU A CA 1
ATOM 1403 C C . GLU A 1 174 ? -12.412 12.384 14.338 1.00 91.12 174 GLU A C 1
ATOM 1405 O O . GLU A 1 174 ? -13.330 11.618 14.615 1.00 91.12 174 GLU A O 1
ATOM 1410 N N . GLN A 1 175 ? -12.627 13.684 14.095 1.00 90.31 175 GLN A N 1
ATOM 1411 C CA . GLN A 1 175 ? -13.946 14.319 14.217 1.00 90.31 175 GLN A CA 1
ATOM 1412 C C . GLN A 1 175 ? -14.951 13.842 13.159 1.00 90.31 175 GLN A C 1
ATOM 1414 O O . GLN A 1 175 ? -16.145 14.104 13.279 1.00 90.31 175 GLN A O 1
ATOM 1419 N N . SER A 1 176 ? -14.479 13.152 12.115 1.00 87.75 176 SER A N 1
ATOM 1420 C CA . SER A 1 176 ? -15.333 12.613 11.048 1.00 87.75 176 SER A CA 1
ATOM 1421 C C . SER A 1 176 ? -15.969 11.266 11.404 1.00 87.75 176 SER A C 1
ATOM 1423 O O . SER A 1 176 ? -16.735 10.729 10.607 1.00 87.75 176 SER A O 1
ATOM 1425 N N . TYR A 1 177 ? -15.668 10.713 12.583 1.00 91.12 177 TYR A N 1
ATOM 1426 C CA . TYR A 1 177 ? -16.140 9.402 13.020 1.00 91.12 177 TYR A CA 1
ATOM 1427 C C . TYR A 1 177 ? -16.872 9.511 14.356 1.00 91.12 177 TYR A C 1
ATOM 1429 O O . TYR A 1 177 ? -16.558 10.356 15.191 1.00 91.12 177 TYR A O 1
ATOM 1437 N N . LYS A 1 178 ? -17.854 8.628 14.566 1.00 90.12 178 LYS A N 1
ATOM 1438 C CA . LYS A 1 178 ? -18.549 8.509 15.857 1.00 90.12 178 LYS A CA 1
ATOM 1439 C C . LYS A 1 178 ? -17.645 7.886 16.916 1.00 90.12 178 LYS A C 1
ATOM 1441 O O . LYS A 1 178 ? -17.566 8.403 18.022 1.00 90.12 178 LYS A O 1
ATOM 1446 N N . ASP A 1 179 ? -16.950 6.819 16.529 1.00 91.25 179 ASP A N 1
ATOM 1447 C CA . ASP A 1 179 ? -16.000 6.083 17.353 1.00 91.25 179 ASP A CA 1
ATOM 1448 C C . ASP A 1 179 ? -14.701 5.890 16.567 1.00 91.25 179 ASP A C 1
ATOM 1450 O O . ASP A 1 179 ? -14.723 5.511 15.394 1.00 91.25 179 ASP A O 1
ATOM 1454 N N . VAL A 1 180 ? -13.562 6.142 17.214 1.00 93.38 180 VAL A N 1
ATOM 1455 C CA . VAL A 1 180 ? -12.238 6.085 16.582 1.00 93.38 180 VAL A CA 1
ATOM 1456 C C . VAL A 1 180 ? -11.375 5.035 17.261 1.00 93.38 180 VAL A C 1
ATOM 1458 O O . VAL A 1 180 ? -11.188 5.052 18.477 1.00 93.38 180 VAL A O 1
ATOM 1461 N N . SER A 1 181 ? -10.778 4.158 16.455 1.00 94.06 181 SER A N 1
ATOM 1462 C CA . SER A 1 181 ? -9.794 3.196 16.940 1.00 94.06 181 SER A CA 1
ATOM 1463 C C . SER A 1 181 ? -8.541 3.884 17.433 1.00 94.06 181 SER A C 1
ATOM 1465 O O . SER A 1 181 ? -7.818 4.508 16.658 1.00 94.06 181 SER A O 1
ATOM 1467 N N . GLN A 1 182 ? -8.243 3.684 18.719 1.00 93.12 182 GLN A N 1
ATOM 1468 C CA . GLN A 1 182 ? -7.023 4.176 19.351 1.00 93.12 182 GLN A CA 1
ATOM 1469 C C . GLN A 1 182 ? -5.772 3.711 18.595 1.00 93.12 182 GLN A C 1
ATOM 1471 O O . GLN A 1 182 ? -4.837 4.487 18.421 1.00 93.12 182 GLN A O 1
ATOM 1476 N N . THR A 1 183 ? -5.759 2.471 18.091 1.00 93.06 183 THR A N 1
ATOM 1477 C CA . THR A 1 183 ? -4.641 1.959 17.287 1.00 93.06 183 THR A CA 1
ATOM 1478 C C . THR A 1 183 ? -4.460 2.743 15.994 1.00 93.06 183 THR A C 1
ATOM 1480 O O . THR A 1 183 ? -3.336 3.105 15.663 1.00 93.06 183 THR A O 1
ATOM 1483 N N . LEU A 1 184 ? -5.547 3.039 15.276 1.00 95.12 184 LEU A N 1
ATOM 1484 C CA . LEU A 1 184 ? -5.470 3.807 14.032 1.00 95.12 184 LEU A CA 1
ATOM 1485 C C . LEU A 1 184 ? -5.151 5.278 14.293 1.00 95.12 184 LEU A C 1
ATOM 1487 O O . LEU A 1 184 ? -4.340 5.839 13.570 1.00 95.12 184 LEU A O 1
ATOM 1491 N N . SER A 1 185 ? -5.729 5.888 15.327 1.00 94.44 185 SER A N 1
ATOM 1492 C CA . SER A 1 185 ? -5.441 7.272 15.729 1.00 94.44 185 SER A CA 1
ATOM 1493 C C . SER A 1 185 ? -3.953 7.461 16.045 1.00 94.44 185 SER A C 1
ATOM 1495 O O . SER A 1 185 ? -3.292 8.296 15.430 1.00 94.44 185 SER A O 1
ATOM 1497 N N . VAL A 1 186 ? -3.382 6.608 16.903 1.00 93.06 186 VAL A N 1
ATOM 1498 C CA . VAL A 1 186 ? -1.956 6.681 17.266 1.00 93.06 186 VAL A CA 1
ATOM 1499 C C . VAL A 1 186 ? -1.045 6.427 16.062 1.00 93.06 186 VAL A C 1
ATOM 1501 O O . VAL A 1 186 ? -0.000 7.065 15.943 1.00 93.06 186 VAL A O 1
ATOM 1504 N N . LEU A 1 187 ? -1.423 5.510 15.166 1.00 92.56 187 LEU A N 1
ATOM 1505 C CA . LEU A 1 187 ? -0.583 5.113 14.036 1.00 92.56 187 LEU A CA 1
ATOM 1506 C C . LEU A 1 187 ? -0.728 6.023 12.807 1.00 92.56 187 LEU A C 1
ATOM 1508 O O . LEU A 1 187 ? 0.213 6.147 12.040 1.00 92.56 187 LEU A O 1
ATOM 1512 N N . LEU A 1 188 ? -1.906 6.578 12.539 1.00 94.31 188 LEU A N 1
ATOM 1513 C CA . LEU A 1 188 ? -2.231 7.211 11.252 1.00 94.31 188 LEU A CA 1
ATOM 1514 C C . LEU A 1 188 ? -3.057 8.494 11.406 1.00 94.31 188 LEU A C 1
ATOM 1516 O O . LEU A 1 188 ? -3.292 9.175 10.411 1.00 94.31 188 LEU A O 1
ATOM 1520 N N . GLY A 1 189 ? -3.487 8.849 12.617 1.00 93.69 189 GLY A N 1
ATOM 1521 C CA . GLY A 1 189 ? -4.228 10.079 12.890 1.00 93.69 189 GLY A CA 1
ATOM 1522 C C . GLY A 1 189 ? -3.381 11.341 12.710 1.00 93.69 189 GLY A C 1
ATOM 1523 O O . GLY A 1 189 ? -2.154 11.295 12.530 1.00 93.69 189 GLY A O 1
ATOM 1524 N N . LYS A 1 190 ? -4.042 12.502 12.752 1.00 91.75 190 LYS A N 1
ATOM 1525 C CA . LYS A 1 190 ? -3.367 13.808 12.712 1.00 91.75 190 LYS A CA 1
ATOM 1526 C C . LYS A 1 190 ? -2.363 13.932 13.863 1.00 91.75 190 LYS A C 1
ATOM 1528 O O . LYS A 1 190 ? -2.692 13.669 15.013 1.00 91.75 190 LYS A O 1
ATOM 1533 N N . GLY A 1 191 ? -1.141 14.359 13.550 1.00 87.62 191 GLY A N 1
ATOM 1534 C CA . GLY A 1 191 ? -0.071 14.523 14.542 1.00 87.62 191 GLY A CA 1
ATOM 1535 C C . GLY A 1 191 ? 0.586 13.221 15.017 1.00 87.62 191 GLY A C 1
ATOM 1536 O O . GLY A 1 191 ? 1.443 13.282 15.895 1.00 87.62 191 GLY A O 1
ATOM 1537 N N . SER A 1 192 ? 0.228 12.063 14.447 1.00 91.12 192 SER A N 1
ATOM 1538 C CA . SER A 1 192 ? 0.948 10.810 14.700 1.00 91.12 192 SER A CA 1
ATOM 1539 C C . SER A 1 192 ? 2.395 10.890 14.203 1.00 91.12 192 SER A C 1
ATOM 1541 O O . SER A 1 192 ? 2.679 11.494 13.169 1.00 91.12 192 SER A O 1
ATOM 1543 N N . GLU A 1 193 ? 3.322 10.238 14.907 1.00 87.44 193 GLU A N 1
ATOM 1544 C CA . GLU A 1 193 ? 4.738 10.170 14.506 1.00 87.44 193 GLU A CA 1
ATOM 1545 C C . GLU A 1 193 ? 4.895 9.548 13.107 1.00 87.44 193 GLU A C 1
ATOM 1547 O O . GLU A 1 193 ? 5.663 10.007 12.262 1.00 87.44 193 GLU A O 1
ATOM 1552 N N . MET A 1 194 ? 4.089 8.527 12.826 1.00 90.50 194 MET A N 1
ATOM 1553 C CA . MET A 1 194 ? 4.073 7.808 11.556 1.00 90.50 194 MET A CA 1
ATOM 1554 C C . MET A 1 194 ? 3.595 8.643 10.366 1.00 90.50 194 MET A C 1
ATOM 1556 O O . MET A 1 194 ? 3.927 8.299 9.231 1.00 90.50 194 MET A O 1
ATOM 1560 N N . LEU A 1 195 ? 2.854 9.735 10.585 1.00 93.25 195 LEU A N 1
ATOM 1561 C CA . LEU A 1 195 ? 2.413 10.624 9.509 1.00 93.25 195 LEU A CA 1
ATOM 1562 C C . LEU A 1 195 ? 3.605 11.191 8.731 1.00 93.25 195 LEU A C 1
ATOM 1564 O O . LEU A 1 195 ? 3.611 11.167 7.498 1.00 93.25 195 LEU A O 1
ATOM 1568 N N . GLU A 1 196 ? 4.622 11.666 9.449 1.00 92.62 196 GLU A N 1
ATOM 1569 C CA . GLU A 1 196 ? 5.843 12.199 8.848 1.00 92.62 196 GLU A CA 1
ATOM 1570 C C . GLU A 1 196 ? 6.644 11.098 8.150 1.00 92.62 196 GLU A C 1
ATOM 1572 O O . GLU A 1 196 ? 6.995 11.242 6.975 1.00 92.62 196 GLU A O 1
ATOM 1577 N N . PHE A 1 197 ? 6.853 9.963 8.825 1.00 92.25 197 PHE A N 1
ATOM 1578 C CA . PHE A 1 197 ? 7.573 8.820 8.256 1.00 92.25 197 PHE A CA 1
ATOM 1579 C C . PHE A 1 197 ? 6.941 8.315 6.953 1.00 92.25 197 PHE A C 1
ATOM 1581 O O . PHE A 1 197 ? 7.640 8.169 5.949 1.00 92.25 197 PHE A O 1
ATOM 1588 N N . LEU A 1 198 ? 5.626 8.081 6.940 1.00 95.12 198 LEU A N 1
ATOM 1589 C CA . LEU A 1 198 ? 4.924 7.576 5.759 1.00 95.12 198 LEU A CA 1
ATOM 1590 C C . LEU A 1 198 ? 4.854 8.614 4.645 1.00 95.12 198 LEU A C 1
ATOM 1592 O O . LEU A 1 198 ? 5.033 8.252 3.488 1.00 95.12 198 LEU A O 1
ATOM 1596 N N . THR A 1 199 ? 4.654 9.896 4.965 1.00 95.88 199 THR A N 1
ATOM 1597 C CA . THR A 1 199 ? 4.651 10.955 3.942 1.00 95.88 199 THR A CA 1
ATOM 1598 C C . THR A 1 199 ? 6.005 11.030 3.234 1.00 95.88 199 THR A C 1
ATOM 1600 O O . THR A 1 199 ? 6.058 11.031 2.004 1.00 95.88 199 THR A O 1
ATOM 1603 N N . ASN A 1 200 ? 7.106 11.016 3.990 1.00 94.44 200 ASN A N 1
ATOM 1604 C CA . ASN A 1 200 ? 8.458 11.027 3.429 1.00 94.44 200 ASN A CA 1
ATOM 1605 C C . ASN A 1 200 ? 8.769 9.750 2.633 1.00 94.44 200 ASN A C 1
ATOM 1607 O O . ASN A 1 200 ? 9.381 9.812 1.561 1.00 94.44 200 ASN A O 1
ATOM 1611 N N . TYR A 1 201 ? 8.315 8.593 3.119 1.00 95.19 201 TYR A N 1
ATOM 1612 C CA . TYR A 1 201 ? 8.471 7.329 2.406 1.00 95.19 201 TYR A CA 1
ATOM 1613 C C . TYR A 1 201 ? 7.680 7.308 1.091 1.00 95.19 201 TYR A C 1
ATOM 1615 O O . TYR A 1 201 ? 8.231 6.956 0.050 1.00 95.19 201 TYR A O 1
ATOM 1623 N N . PHE A 1 202 ? 6.415 7.738 1.096 1.00 96.88 202 PHE A N 1
ATOM 1624 C CA . PHE A 1 202 ? 5.592 7.798 -0.113 1.00 96.88 202 PHE A CA 1
ATOM 1625 C C . PHE A 1 202 ? 6.117 8.827 -1.119 1.00 96.88 202 PHE A C 1
ATOM 1627 O O . PHE A 1 202 ? 6.089 8.559 -2.317 1.00 96.88 202 PHE A O 1
ATOM 1634 N N . LEU A 1 203 ? 6.678 9.952 -0.665 1.00 96.31 203 LEU A N 1
ATOM 1635 C CA . LEU A 1 203 ? 7.392 10.880 -1.546 1.00 96.31 203 LEU A CA 1
ATOM 1636 C C . LEU A 1 203 ? 8.629 10.222 -2.178 1.00 96.31 203 LEU A C 1
ATOM 1638 O O . LEU A 1 203 ? 8.852 10.350 -3.379 1.00 96.31 203 LEU A O 1
ATOM 1642 N N . SER A 1 204 ? 9.401 9.464 -1.396 1.00 94.94 204 SER A N 1
ATOM 1643 C CA . SER A 1 204 ? 10.543 8.703 -1.921 1.00 94.94 204 SER A CA 1
ATOM 1644 C C . SER A 1 204 ? 10.094 7.676 -2.965 1.00 94.94 204 SER A C 1
ATOM 1646 O O . SER A 1 204 ? 10.711 7.559 -4.019 1.00 94.94 204 SER A O 1
ATOM 1648 N N . LYS A 1 205 ? 8.975 6.984 -2.712 1.00 95.38 205 LYS A N 1
ATOM 1649 C CA . LYS A 1 205 ? 8.344 6.051 -3.656 1.00 95.38 205 LYS A CA 1
ATOM 1650 C C . LYS A 1 205 ? 7.934 6.743 -4.958 1.00 95.38 205 LYS A C 1
ATOM 1652 O O . LYS A 1 205 ? 8.189 6.193 -6.027 1.00 95.38 205 LYS A O 1
ATOM 1657 N N . VAL A 1 206 ? 7.358 7.947 -4.882 1.00 96.31 206 VAL A N 1
ATOM 1658 C CA . VAL A 1 206 ? 7.041 8.764 -6.064 1.00 96.31 206 VAL A CA 1
ATOM 1659 C C . VAL A 1 206 ? 8.297 9.015 -6.892 1.00 96.31 206 VAL A C 1
ATOM 1661 O O . VAL A 1 206 ? 8.303 8.732 -8.087 1.00 96.31 206 VAL A O 1
ATOM 1664 N N . VAL A 1 207 ? 9.377 9.479 -6.261 1.00 93.75 207 VAL A N 1
ATOM 1665 C CA . VAL A 1 207 ? 10.642 9.758 -6.954 1.00 93.75 207 VAL A CA 1
ATOM 1666 C C . VAL A 1 207 ? 11.213 8.493 -7.600 1.00 93.75 207 VAL A C 1
ATOM 1668 O O . VAL A 1 207 ? 11.504 8.507 -8.795 1.00 93.75 207 VAL A O 1
ATOM 1671 N N . THR A 1 208 ? 11.288 7.380 -6.861 1.00 92.50 208 THR A N 1
ATOM 1672 C CA . THR A 1 208 ? 11.766 6.096 -7.399 1.00 92.50 208 THR A CA 1
ATOM 1673 C C . THR A 1 208 ? 10.939 5.643 -8.601 1.00 92.50 208 THR A C 1
ATOM 1675 O O . THR A 1 208 ? 11.505 5.200 -9.596 1.00 92.50 208 THR A O 1
ATOM 1678 N N . ASN A 1 209 ? 9.612 5.781 -8.555 1.00 94.56 209 ASN A N 1
ATOM 1679 C CA . ASN A 1 209 ? 8.765 5.399 -9.680 1.00 94.56 209 ASN A CA 1
ATOM 1680 C C . ASN A 1 209 ? 8.997 6.277 -10.909 1.00 94.56 209 ASN A C 1
ATOM 1682 O O . ASN A 1 209 ? 9.130 5.755 -12.011 1.00 94.56 209 ASN A O 1
ATOM 1686 N N . LEU A 1 210 ? 9.090 7.594 -10.726 1.00 92.19 210 LEU A N 1
ATOM 1687 C CA . LEU A 1 210 ? 9.356 8.521 -11.827 1.00 92.19 210 LEU A CA 1
ATOM 1688 C C . LEU A 1 210 ? 10.722 8.278 -12.490 1.00 92.19 210 LEU A C 1
ATOM 1690 O O . LEU A 1 210 ? 10.884 8.570 -13.671 1.00 92.19 210 LEU A O 1
ATOM 1694 N N . GLN A 1 211 ? 11.692 7.748 -11.742 1.00 88.94 211 GLN A N 1
ATOM 1695 C CA . GLN A 1 211 ? 13.014 7.382 -12.254 1.00 88.94 211 GLN A CA 1
ATOM 1696 C C . GLN A 1 211 ? 13.008 6.038 -12.984 1.00 88.94 211 GLN A C 1
ATOM 1698 O O . GLN A 1 211 ? 13.488 5.944 -14.110 1.00 88.94 211 GLN A O 1
ATOM 1703 N N . MET A 1 212 ? 12.475 5.000 -12.338 1.00 90.75 212 MET A N 1
ATOM 1704 C CA . MET A 1 212 ? 12.622 3.615 -12.795 1.00 90.75 212 MET A CA 1
ATOM 1705 C C . MET A 1 212 ? 11.559 3.203 -13.810 1.00 90.75 212 MET A C 1
ATOM 1707 O O . MET A 1 212 ? 11.836 2.413 -14.705 1.00 90.75 212 MET A O 1
ATOM 1711 N N . TRP A 1 213 ? 10.352 3.755 -13.690 1.00 92.00 213 TRP A N 1
ATOM 1712 C CA . TRP A 1 213 ? 9.189 3.394 -14.499 1.00 92.00 213 TRP A CA 1
ATOM 1713 C C . TRP A 1 213 ? 8.840 4.470 -15.536 1.00 92.00 213 TRP A C 1
ATOM 1715 O O . TRP A 1 213 ? 7.704 4.543 -15.993 1.00 92.00 213 TRP A O 1
ATOM 1725 N N . ALA A 1 214 ? 9.802 5.316 -15.923 1.00 88.06 214 ALA A N 1
ATOM 1726 C CA . ALA A 1 214 ? 9.580 6.460 -16.814 1.00 88.06 214 ALA A CA 1
ATOM 1727 C C . ALA A 1 214 ? 8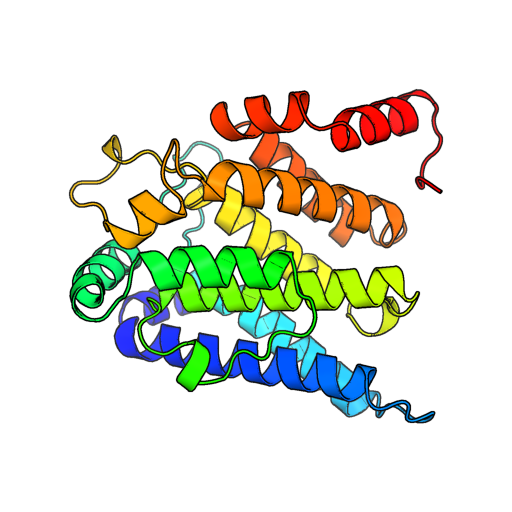.965 6.090 -18.181 1.00 88.06 214 ALA A C 1
ATOM 1729 O O . ALA A 1 214 ? 8.293 6.922 -18.791 1.00 88.06 214 ALA A O 1
ATOM 1730 N N . SER A 1 215 ? 9.176 4.859 -18.662 1.00 90.19 215 SER A N 1
ATOM 1731 C CA . SER A 1 215 ? 8.577 4.340 -19.901 1.00 90.19 215 SER A CA 1
ATOM 1732 C C . SER A 1 215 ? 7.136 3.848 -19.739 1.00 90.19 215 SER A C 1
ATOM 1734 O O . SER A 1 215 ? 6.417 3.741 -20.731 1.00 90.19 215 SER A O 1
ATOM 1736 N N . GLU A 1 216 ? 6.695 3.566 -18.513 1.00 94.88 216 GLU A N 1
ATOM 1737 C CA . GLU A 1 216 ? 5.420 2.906 -18.234 1.00 94.88 216 GLU A CA 1
ATOM 1738 C C . GLU A 1 216 ? 4.348 3.929 -17.854 1.00 94.88 216 GLU A C 1
ATOM 1740 O O . GLU A 1 216 ? 4.162 4.282 -16.687 1.00 94.88 216 GLU A O 1
ATOM 1745 N N . SER A 1 217 ? 3.616 4.412 -18.861 1.00 94.88 217 SER A N 1
ATOM 1746 C CA . SER A 1 217 ? 2.654 5.514 -18.699 1.00 94.88 217 SER A CA 1
ATOM 1747 C C . SER A 1 217 ? 1.607 5.293 -17.595 1.00 94.88 217 SER A C 1
ATOM 1749 O O . SER A 1 217 ? 1.278 6.240 -16.879 1.00 94.88 217 SER A O 1
ATOM 1751 N N . ASP A 1 218 ? 1.142 4.057 -17.395 1.00 96.19 218 ASP A N 1
ATOM 1752 C CA . ASP A 1 218 ? 0.172 3.725 -16.347 1.00 96.19 218 ASP A CA 1
ATOM 1753 C C . ASP A 1 218 ? 0.774 3.848 -14.941 1.00 96.19 218 ASP A C 1
ATOM 1755 O O . ASP A 1 218 ? 0.134 4.394 -14.039 1.00 96.19 218 ASP A O 1
ATOM 1759 N N . VAL A 1 219 ? 2.028 3.415 -14.751 1.00 96.31 219 VAL A N 1
ATOM 1760 C CA . VAL A 1 219 ? 2.736 3.560 -13.468 1.00 96.31 219 VAL A CA 1
ATOM 1761 C C . VAL A 1 219 ? 2.972 5.034 -13.171 1.00 96.31 219 VAL A C 1
ATOM 1763 O O . VAL A 1 219 ? 2.761 5.476 -12.041 1.00 96.31 219 VAL A O 1
ATOM 1766 N N . ILE A 1 220 ? 3.371 5.814 -14.178 1.00 96.12 220 ILE A N 1
ATOM 1767 C CA . ILE A 1 220 ? 3.626 7.250 -14.029 1.00 96.12 220 ILE A CA 1
ATOM 1768 C C . ILE A 1 220 ? 2.346 8.013 -13.700 1.00 96.12 220 ILE A C 1
ATOM 1770 O O . ILE A 1 220 ? 2.360 8.852 -12.800 1.00 96.12 220 ILE A O 1
ATOM 1774 N N . LYS A 1 221 ? 1.232 7.696 -14.364 1.00 96.81 221 LYS A N 1
ATOM 1775 C CA . LYS A 1 221 ? -0.071 8.291 -14.058 1.00 96.81 221 LYS A CA 1
ATOM 1776 C C . LYS A 1 221 ? -0.481 8.011 -12.612 1.00 96.81 221 LYS A C 1
ATOM 1778 O O . LYS A 1 221 ? -0.766 8.944 -11.867 1.00 96.81 221 LYS A O 1
ATOM 1783 N N . GLU A 1 222 ? -0.435 6.749 -12.196 1.00 97.62 222 GLU A N 1
ATOM 1784 C CA . GLU A 1 222 ? -0.807 6.351 -10.835 1.00 97.62 222 GLU A CA 1
ATOM 1785 C C . GLU A 1 222 ? 0.131 6.972 -9.778 1.00 97.62 222 GLU A C 1
ATOM 1787 O O . GLU A 1 222 ? -0.294 7.373 -8.693 1.00 97.62 222 GLU A O 1
ATOM 1792 N N . THR A 1 223 ? 1.411 7.127 -10.123 1.00 97.44 223 THR A N 1
ATOM 1793 C CA . THR A 1 223 ? 2.422 7.806 -9.299 1.00 97.44 223 THR A CA 1
ATOM 1794 C C . THR A 1 223 ? 2.147 9.304 -9.164 1.00 97.44 223 THR A C 1
ATOM 1796 O O . THR A 1 223 ? 2.270 9.857 -8.068 1.00 97.44 223 THR A O 1
ATOM 1799 N N . ALA A 1 224 ? 1.748 9.970 -10.249 1.00 96.38 224 ALA A N 1
ATOM 1800 C CA . ALA A 1 224 ? 1.352 11.373 -10.216 1.00 96.38 224 ALA A CA 1
ATOM 1801 C C . ALA A 1 224 ? 0.102 11.570 -9.346 1.00 96.38 224 ALA A C 1
ATOM 1803 O O . ALA A 1 224 ? 0.078 12.468 -8.503 1.00 96.38 224 ALA A O 1
ATOM 1804 N N . ASP A 1 225 ? -0.889 10.683 -9.465 1.00 96.56 225 ASP A N 1
ATOM 1805 C CA . ASP A 1 225 ? -2.093 10.718 -8.631 1.00 96.56 225 ASP A CA 1
ATOM 1806 C C . ASP A 1 225 ? -1.763 10.509 -7.142 1.00 96.56 225 ASP A C 1
ATOM 1808 O O . ASP A 1 225 ? -2.373 11.143 -6.270 1.00 96.56 225 ASP A O 1
ATOM 1812 N N . LEU A 1 226 ? -0.776 9.661 -6.817 1.00 97.44 226 LEU A N 1
ATOM 1813 C CA . LEU A 1 226 ? -0.274 9.503 -5.447 1.00 97.44 226 LEU A CA 1
ATOM 1814 C C . LEU A 1 226 ? 0.343 10.813 -4.944 1.00 97.44 226 LEU A C 1
ATOM 1816 O O . LEU A 1 226 ? -0.003 11.276 -3.855 1.00 97.44 226 LEU A O 1
ATOM 1820 N N . PHE A 1 227 ? 1.208 11.441 -5.739 1.00 97.00 227 PHE A N 1
ATOM 1821 C CA . PHE A 1 227 ? 1.837 12.710 -5.375 1.00 97.00 227 PHE A CA 1
ATOM 1822 C C . PHE A 1 227 ? 0.808 13.827 -5.142 1.00 97.00 227 PHE A C 1
ATOM 1824 O O . PHE A 1 227 ? 0.878 14.546 -4.139 1.00 97.00 227 PHE A O 1
ATOM 1831 N N . VAL A 1 228 ? -0.192 13.936 -6.021 1.00 95.69 228 VAL A N 1
ATOM 1832 C CA . VAL A 1 228 ? -1.306 14.884 -5.876 1.00 95.69 228 VAL A CA 1
ATOM 1833 C C . VAL A 1 228 ? -2.096 14.598 -4.598 1.00 95.69 228 VAL A C 1
ATOM 1835 O O . VAL A 1 228 ? -2.371 15.518 -3.828 1.00 95.69 228 VAL A O 1
ATOM 1838 N N . THR A 1 229 ? -2.395 13.327 -4.316 1.00 95.00 229 THR A N 1
ATOM 1839 C CA . THR A 1 229 ? -3.111 12.914 -3.096 1.00 95.00 229 THR A CA 1
ATOM 1840 C C . THR A 1 229 ? -2.387 13.366 -1.826 1.00 95.00 229 THR A C 1
ATOM 1842 O O . THR A 1 229 ? -3.026 13.882 -0.907 1.00 95.00 229 THR A O 1
ATOM 1845 N N . LEU A 1 230 ? -1.059 13.219 -1.777 1.00 95.44 230 LEU A N 1
ATOM 1846 C CA . LEU A 1 230 ? -0.254 13.684 -0.643 1.00 95.44 230 LEU A CA 1
ATOM 1847 C C . LEU A 1 230 ? -0.216 15.217 -0.552 1.00 95.44 230 LEU A C 1
ATOM 1849 O O . LEU A 1 230 ? -0.229 15.771 0.544 1.00 95.44 230 LEU A O 1
ATOM 1853 N N . SER A 1 231 ? -0.195 15.905 -1.694 1.00 93.31 231 SER A N 1
ATOM 1854 C CA . SER A 1 231 ? -0.050 17.365 -1.765 1.00 93.31 231 SER A CA 1
ATOM 1855 C C . SER A 1 231 ? -1.330 18.133 -1.417 1.00 93.31 231 SER A C 1
ATOM 1857 O O . SER A 1 231 ? -1.255 19.274 -0.965 1.00 93.31 231 SER A O 1
ATOM 1859 N N . ILE A 1 232 ? -2.509 17.527 -1.599 1.00 91.25 232 ILE A N 1
ATOM 1860 C CA . ILE A 1 232 ? -3.800 18.159 -1.268 1.00 91.25 232 ILE A CA 1
ATOM 1861 C C . ILE A 1 232 ? -4.013 18.245 0.252 1.00 91.25 232 ILE A C 1
ATOM 1863 O O . ILE A 1 232 ? -4.609 19.202 0.750 1.00 91.25 232 ILE A O 1
ATOM 1867 N N . LYS A 1 233 ? -3.530 17.258 1.015 1.00 87.31 233 LYS A N 1
ATOM 1868 C CA . LYS A 1 233 ? -3.690 17.235 2.474 1.00 87.31 233 LYS A CA 1
ATOM 1869 C C . LYS A 1 233 ? -2.725 18.214 3.132 1.00 87.31 233 LYS A C 1
ATOM 1871 O O . LYS A 1 233 ? -1.517 18.083 2.977 1.00 87.31 233 LYS A O 1
ATOM 1876 N N . LYS A 1 234 ? -3.252 19.152 3.926 1.00 89.94 234 LYS A N 1
ATOM 1877 C CA . LYS A 1 234 ? -2.459 20.189 4.614 1.00 89.94 234 LYS A CA 1
ATOM 1878 C C . LYS A 1 234 ? -1.300 19.616 5.438 1.00 89.94 234 LYS A C 1
ATOM 1880 O O . LYS A 1 234 ? -0.198 20.155 5.395 1.00 89.94 234 LYS A O 1
ATOM 1885 N N . ASP A 1 235 ? -1.546 18.547 6.190 1.00 91.44 235 ASP A N 1
ATOM 1886 C CA . ASP A 1 235 ? -0.528 17.990 7.081 1.00 91.44 235 ASP A CA 1
ATOM 1887 C C . ASP A 1 235 ? 0.614 17.354 6.272 1.00 91.44 235 ASP A C 1
ATOM 1889 O O . ASP A 1 235 ? 1.775 17.718 6.458 1.00 91.44 235 ASP A O 1
ATOM 1893 N N . SER A 1 236 ? 0.286 16.511 5.287 1.00 92.69 236 SER A N 1
ATOM 1894 C CA . SER A 1 236 ? 1.265 15.906 4.374 1.00 92.69 236 SER A CA 1
ATOM 1895 C C . SER A 1 236 ? 1.995 16.939 3.512 1.00 92.69 236 SER A C 1
ATOM 1897 O O . SER A 1 236 ? 3.212 16.855 3.366 1.00 92.69 236 SER A O 1
ATOM 1899 N N . SER A 1 237 ? 1.308 17.956 2.987 1.00 93.94 237 SER A N 1
ATOM 1900 C CA . SER A 1 237 ? 1.949 18.994 2.174 1.00 93.94 237 SER A CA 1
ATOM 1901 C C . SER A 1 237 ? 2.952 19.819 2.979 1.00 93.94 237 SER A C 1
ATOM 1903 O O . SER A 1 237 ? 4.033 20.122 2.478 1.00 93.94 237 SER A O 1
ATOM 1905 N N . SER A 1 238 ? 2.655 20.096 4.255 1.00 94.19 238 SER A N 1
ATOM 1906 C CA . SER A 1 238 ? 3.582 20.782 5.163 1.00 94.19 238 SER A CA 1
ATOM 1907 C C . SER A 1 238 ? 4.865 19.991 5.449 1.00 94.19 238 SER A C 1
ATOM 1909 O O . SER A 1 238 ? 5.899 20.592 5.748 1.00 94.19 238 SER A O 1
ATOM 1911 N N . ILE A 1 239 ? 4.803 18.659 5.346 1.00 95.25 239 ILE A N 1
ATOM 1912 C CA . ILE A 1 239 ? 5.956 17.758 5.452 1.00 95.25 239 ILE A CA 1
ATOM 1913 C C . ILE A 1 239 ? 6.715 17.732 4.119 1.00 95.25 239 ILE A C 1
ATOM 1915 O O . ILE A 1 239 ? 7.929 17.922 4.109 1.00 95.25 239 ILE A O 1
ATOM 1919 N N . ILE A 1 240 ? 6.008 17.586 2.990 1.00 95.44 240 ILE A N 1
ATOM 1920 C CA . ILE A 1 240 ? 6.604 17.517 1.643 1.00 95.44 240 ILE A CA 1
ATOM 1921 C C . ILE A 1 240 ? 7.476 18.738 1.341 1.00 95.44 240 ILE A C 1
ATOM 1923 O O . ILE A 1 240 ? 8.605 18.577 0.890 1.00 95.44 240 ILE A O 1
ATOM 1927 N N . ILE A 1 241 ? 7.000 19.955 1.626 1.00 94.94 241 ILE A N 1
ATOM 1928 C CA . ILE A 1 241 ? 7.751 21.191 1.330 1.00 94.94 241 ILE A CA 1
ATOM 1929 C C . ILE A 1 241 ? 9.063 21.320 2.118 1.00 94.94 241 ILE A C 1
ATOM 1931 O O . ILE A 1 241 ? 9.929 22.109 1.739 1.00 94.94 241 ILE A O 1
ATOM 1935 N N . LYS A 1 242 ? 9.204 20.581 3.224 1.00 94.06 242 LYS A N 1
ATOM 1936 C CA . LYS A 1 242 ? 10.420 20.545 4.048 1.00 94.06 242 LYS A CA 1
ATOM 1937 C C . LYS A 1 242 ? 11.388 19.447 3.609 1.00 94.06 242 LYS A C 1
ATOM 1939 O O . LYS A 1 242 ? 12.501 19.402 4.118 1.00 94.06 242 LYS A O 1
ATOM 1944 N N . ASN A 1 243 ? 10.965 18.552 2.719 1.00 93.25 243 ASN A N 1
ATOM 1945 C CA . ASN A 1 243 ? 11.770 17.432 2.269 1.00 93.25 243 ASN A CA 1
ATOM 1946 C C . ASN A 1 243 ? 12.609 17.834 1.048 1.00 93.25 243 ASN A C 1
ATOM 1948 O O . ASN A 1 243 ? 12.070 18.252 0.023 1.00 93.25 243 ASN A O 1
ATOM 1952 N N . ASP A 1 244 ? 13.927 17.661 1.133 1.00 93.25 244 ASP A N 1
ATOM 1953 C CA . ASP A 1 244 ? 14.855 18.005 0.050 1.00 93.25 244 ASP A CA 1
ATOM 1954 C C . ASP A 1 244 ? 14.557 17.249 -1.255 1.00 93.25 244 ASP A C 1
ATOM 1956 O O . ASP A 1 244 ? 14.714 17.816 -2.336 1.00 93.25 244 ASP A O 1
ATOM 1960 N N . LEU A 1 245 ? 14.041 16.012 -1.178 1.00 90.50 245 LEU A N 1
ATOM 1961 C CA . LEU A 1 245 ? 13.676 15.217 -2.358 1.00 90.50 245 LEU A CA 1
ATOM 1962 C C . LEU A 1 245 ? 12.623 15.915 -3.222 1.00 90.50 245 LEU A C 1
ATOM 1964 O O . LEU A 1 245 ? 12.675 15.813 -4.447 1.00 90.50 245 LEU A O 1
ATOM 1968 N N . PHE A 1 246 ? 11.683 16.638 -2.604 1.00 92.31 246 PHE A N 1
ATOM 1969 C CA . PHE A 1 246 ? 10.689 17.414 -3.341 1.00 92.31 246 PHE A CA 1
ATOM 1970 C C . PHE A 1 246 ? 11.354 18.532 -4.150 1.00 92.31 246 PHE A C 1
ATOM 1972 O O . PHE A 1 246 ? 11.039 18.713 -5.324 1.00 92.31 246 PHE A O 1
ATOM 1979 N N . TRP A 1 247 ? 12.309 19.247 -3.555 1.00 92.38 247 TRP A N 1
ATOM 1980 C CA . TRP A 1 247 ? 13.022 20.326 -4.236 1.00 92.38 247 TRP A CA 1
ATOM 1981 C C . TRP A 1 247 ? 13.966 19.807 -5.318 1.00 92.38 247 TRP A C 1
ATOM 1983 O O . TRP A 1 247 ? 14.047 20.405 -6.391 1.00 92.38 247 TRP A O 1
ATOM 1993 N N . THR A 1 248 ? 14.626 18.670 -5.089 1.00 88.94 248 THR A N 1
ATOM 1994 C CA . THR A 1 248 ? 15.395 17.972 -6.126 1.00 88.94 248 THR A CA 1
ATOM 1995 C C . THR A 1 248 ? 14.502 17.598 -7.308 1.00 88.94 248 THR A C 1
ATOM 1997 O O . THR A 1 248 ? 14.831 17.926 -8.446 1.00 88.94 248 THR A O 1
ATOM 2000 N N . LEU A 1 249 ? 13.340 16.988 -7.049 1.00 87.62 249 LEU A N 1
ATOM 2001 C CA . LEU A 1 249 ? 12.360 16.655 -8.083 1.00 87.62 249 LEU A CA 1
ATOM 2002 C C . LEU A 1 249 ? 11.891 17.906 -8.843 1.00 87.62 249 LEU A C 1
ATOM 2004 O O . LEU A 1 249 ? 11.908 17.916 -10.072 1.00 87.62 249 LEU A O 1
ATOM 2008 N N . ALA A 1 250 ? 11.515 18.970 -8.128 1.00 88.25 250 ALA A N 1
ATOM 2009 C CA . ALA A 1 250 ? 11.051 20.218 -8.728 1.00 88.25 250 ALA A CA 1
ATOM 2010 C C . ALA A 1 250 ? 12.117 20.850 -9.636 1.00 88.25 250 ALA A C 1
ATOM 2012 O O . ALA A 1 250 ? 11.812 21.237 -10.764 1.00 88.25 250 ALA A O 1
ATOM 2013 N N . ASN A 1 251 ? 13.372 20.897 -9.181 1.00 87.56 251 ASN A N 1
ATOM 2014 C CA . ASN A 1 251 ? 14.484 21.412 -9.976 1.00 87.56 251 ASN A CA 1
ATOM 2015 C C . ASN A 1 251 ? 14.690 20.593 -11.254 1.00 87.56 251 ASN A C 1
ATOM 2017 O O . ASN A 1 251 ? 14.805 21.184 -12.322 1.00 87.56 251 ASN A O 1
ATOM 2021 N N . ASN A 1 252 ? 14.655 19.261 -11.168 1.00 84.62 252 ASN A N 1
ATOM 2022 C CA . ASN A 1 252 ? 14.843 18.385 -12.330 1.00 84.62 252 ASN A CA 1
ATOM 2023 C C . ASN A 1 252 ? 13.726 18.530 -13.372 1.00 84.62 252 ASN A C 1
ATOM 2025 O O . ASN A 1 252 ? 13.984 18.464 -14.575 1.00 84.62 252 ASN A O 1
ATOM 2029 N N . VAL A 1 253 ? 12.489 18.770 -12.926 1.00 84.00 253 VAL A N 1
ATOM 2030 C CA . VAL A 1 253 ? 11.366 19.081 -13.823 1.00 84.00 253 VAL A CA 1
ATOM 2031 C C . VAL A 1 253 ? 11.573 20.438 -14.500 1.00 84.00 253 VAL A C 1
ATOM 2033 O O . VAL A 1 253 ? 11.400 20.545 -15.711 1.00 84.00 253 VAL A O 1
ATOM 2036 N N . ILE A 1 254 ? 11.991 21.466 -13.753 1.00 85.50 254 ILE A N 1
ATOM 2037 C CA . ILE A 1 254 ? 12.239 22.814 -14.296 1.00 85.50 254 ILE A CA 1
ATOM 2038 C C . ILE A 1 254 ? 13.389 22.807 -15.314 1.00 85.50 254 ILE A C 1
ATOM 2040 O O . ILE A 1 254 ? 13.327 23.513 -16.321 1.00 85.50 254 ILE A O 1
ATOM 2044 N N . THR A 1 255 ? 14.437 22.016 -15.075 1.00 83.50 255 THR A N 1
ATOM 2045 C CA . THR A 1 255 ? 15.616 21.932 -15.949 1.00 83.50 255 THR A CA 1
ATOM 2046 C C . THR A 1 255 ? 15.454 20.948 -17.113 1.00 83.50 255 THR A C 1
ATOM 2048 O O . THR A 1 255 ? 16.388 20.807 -17.904 1.00 83.50 255 THR A O 1
ATOM 2051 N N . ASN A 1 256 ? 14.291 20.294 -17.262 1.00 72.56 256 ASN A N 1
ATOM 2052 C CA . ASN A 1 256 ? 14.043 19.214 -18.230 1.00 72.56 256 ASN A CA 1
ATOM 2053 C C . ASN A 1 256 ? 15.058 18.056 -18.135 1.00 72.56 256 ASN A C 1
ATOM 2055 O O . ASN A 1 256 ? 15.409 17.440 -19.140 1.00 72.56 256 ASN A O 1
ATOM 2059 N N . GLN A 1 257 ? 15.530 17.742 -16.929 1.00 67.44 257 GLN A N 1
ATOM 2060 C CA . GLN A 1 257 ? 16.502 16.672 -16.667 1.00 67.44 257 GLN A CA 1
ATOM 2061 C C . GLN A 1 257 ? 15.829 15.365 -16.220 1.00 67.44 257 GLN A C 1
ATOM 2063 O O . GLN A 1 257 ? 16.350 14.639 -15.380 1.00 67.44 257 GLN A O 1
ATOM 2068 N N . MET A 1 258 ? 14.655 15.054 -16.774 1.00 62.53 258 MET A N 1
ATOM 2069 C CA . MET A 1 258 ? 13.998 13.764 -16.552 1.00 62.53 258 MET A CA 1
ATOM 2070 C C . MET A 1 258 ? 14.519 12.727 -17.569 1.00 62.53 258 MET A C 1
ATOM 2072 O O . MET A 1 258 ? 14.570 13.045 -18.759 1.00 62.53 258 MET A O 1
ATOM 2076 N N . PRO A 1 259 ? 14.860 11.490 -17.158 1.00 53.72 259 PRO A N 1
ATOM 2077 C CA . PRO A 1 259 ? 14.766 10.945 -15.802 1.00 53.72 259 PRO A CA 1
ATOM 2078 C C . PRO A 1 259 ? 15.913 11.431 -14.902 1.00 53.72 259 PRO A C 1
ATOM 2080 O O . PRO A 1 259 ? 17.031 11.627 -15.369 1.00 53.72 259 PRO A O 1
ATOM 2083 N N . ILE A 1 260 ? 15.618 11.602 -13.609 1.00 52.66 260 ILE A N 1
ATOM 2084 C CA . ILE A 1 260 ? 16.592 12.000 -12.582 1.00 52.66 260 ILE A CA 1
ATOM 2085 C C . ILE A 1 260 ? 17.689 10.926 -12.517 1.00 52.66 260 ILE A C 1
ATOM 2087 O O . ILE A 1 260 ? 17.437 9.853 -11.966 1.00 52.66 260 ILE A O 1
ATOM 2091 N N . GLN A 1 261 ? 18.857 11.198 -13.106 1.00 41.66 261 GLN A N 1
ATOM 2092 C CA . GLN A 1 261 ? 20.058 10.362 -12.974 1.00 41.66 261 GLN A CA 1
ATOM 2093 C C . GLN A 1 261 ? 20.711 10.541 -11.606 1.00 41.66 261 GLN A C 1
ATOM 2095 O O . GLN A 1 261 ? 20.770 11.697 -11.127 1.00 41.66 261 GLN A O 1
#

Sequence (261 aa):
EQLICIGLFGRHIIDYALPLLIRLLIDRTRKLYNMMNNNSSNINTNILDRINDDLHWLLLICGHVLTEEYDSDEQKTIPEAVMNFSNEQVKYCDLNKCVQIAQHILQQSQLDLSDEIMHGVSPVTQCLVAVLKLSETERHLCNKGQFEYISVQVAVSLTWFIRRLAANYLGFDEQSYKDVSQTLSVLLGKGSEMLEFLTNYFLSKVVTNLQMWASESDVIKETADLFVTLSIKKDSSSIIIKNDLFWTLANNVITNQMPIQ

Foldseek 3Di:
DVLLVLLVVCLVVVVPNLVVLLVQLLVLLVVLLVLVPPPDPDRDVVVLVVSQVSLLVSLSNNLSNQFDDDDPPDQGATDPSVFVLLQVCLVQADLVLLQVLQLVLLVDLPDRPDPVSCGRHGSVSSSVSSLSNSLSSCVVCLVVVNNVSHDPSSLLSSLLSLLSCLRHQAQDDPVVDPDGRPSSCCQHHHPHPNNLVSLLSLLVSLLSCQQRVVVPVSSPVSSVSSVVSQCVDPRSVVSLVVDVSNVVVVVCVVVVVPPDD

Secondary structure (DSSP, 8-state):
-HHHHHHHHHHHTHHHHHHHHHHHHHHHHHHHHHHHHS--SS--HHHHHHHHHHHHHHHHHHHHHH-----TTSPP---HHHHHHHHHHGGG--HHHHHHHHHHHHH-TT----HHHHTTS-HHHHHHHHHHHHHHHHHHHHHTT-GGGS-HHHHHHHHHHHHHHHHHTTTB-GGG-SS--HHHHHHHBTT-HHHHHHHHHHHHHHHHHHHHSTT-HHHHHHHHHHHHHHHHSHHHHHHHTT-HHHHHHHHHHHTT--S--

Radius of gyration: 17.86 Å; chains: 1; bounding box: 40×43×44 Å